Protein AF-X1VWG1-F1 (afdb_monomer)

Organism: NCBI:txid412755

Foldseek 3Di:
DDPVLVVQQVVCVVVVHPGAPDFDFDFDFDQPDWDKDWFQFWDDDPQKTFDPFQFLDQADKDKDADPPDDDAQWEAELAFQWIWGQAKQFEQQRDRPDYPHGADFQKFKFKWFDAPNDTDDGHTQDTAHHPGGIRHGDDPVRTRGDLHDNTDPLGMWIWIGHPVVHPPDIHTYKHKYWYRDFDQDPVRDTDTTTMIGINPDRRDDRSMGMIGPTGDGPVSTDTDRDRPPDDDDDDDQDDDNPDGDDDDDD

Sequence (250 aa):
GFNLLVRRWMVAATKKLDLPLVPFKGIKQIASASETQTDETLTWDTGVAELIEAPIQIGSLSYTPGTDDEPCPVLIDLDMGDIRVPVAIMGTAGETETPVEALAPKDQLVISYTAQGRTVTREILYTVPTGESTIPVTALIDQLRTQYSPVDYASVVFEIFDESLGEDNYAIIEGLEIVANITTLSDDTPLYEAKIKATKTAPVAVDGKATYVNYTPLADAKLELTKQDTSFITWRRYSDLAGYQPLAQT

pLDDT: mean 72.24, std 20.03, range [26.36, 96.44]

Radius of gyration: 22.33 Å; Cα contacts (8 Å, |Δi|>4): 549; chains: 1; bounding box: 73×33×48 Å

Structure (mmCIF, N/CA/C/O backbone):
data_AF-X1VWG1-F1
#
_entry.id   AF-X1VWG1-F1
#
loop_
_atom_site.group_PDB
_atom_site.id
_atom_site.type_symbol
_atom_site.label_atom_id
_atom_site.label_alt_id
_atom_site.label_comp_id
_atom_site.label_asym_id
_atom_site.label_entity_id
_atom_site.label_seq_id
_atom_site.pdbx_PDB_ins_code
_atom_site.Cartn_x
_atom_site.Cartn_y
_atom_site.Cartn_z
_atom_site.occupancy
_atom_site.B_iso_or_equiv
_atom_site.auth_seq_id
_atom_site.auth_comp_id
_atom_site.auth_asym_id
_atom_site.auth_atom_id
_atom_site.pdbx_PDB_model_num
ATOM 1 N N . GLY A 1 1 ? 41.653 4.021 -28.526 1.00 38.84 1 GLY A N 1
ATOM 2 C CA . GLY A 1 1 ? 42.015 3.992 -27.095 1.00 38.84 1 GLY A CA 1
ATOM 3 C C . GLY A 1 1 ? 42.094 2.551 -26.642 1.00 38.84 1 GLY A C 1
ATOM 4 O O . GLY A 1 1 ? 41.232 1.772 -27.020 1.00 38.84 1 GLY A O 1
ATOM 5 N N . PHE A 1 2 ? 43.146 2.165 -25.923 1.00 37.34 2 PHE A N 1
ATOM 6 C CA . PHE A 1 2 ? 43.324 0.777 -25.486 1.00 37.34 2 PHE A CA 1
ATOM 7 C C . PHE A 1 2 ? 42.484 0.527 -24.229 1.00 37.34 2 PHE A C 1
ATOM 9 O O . PHE A 1 2 ? 42.628 1.260 -23.250 1.00 37.34 2 PHE A O 1
ATOM 16 N N . ASN A 1 3 ? 41.607 -0.480 -24.246 1.00 56.16 3 ASN A N 1
ATOM 17 C CA . ASN A 1 3 ? 40.775 -0.809 -23.090 1.00 56.16 3 ASN A CA 1
ATOM 18 C C . ASN A 1 3 ? 41.669 -1.356 -21.962 1.00 56.16 3 ASN A C 1
ATOM 20 O O . ASN A 1 3 ? 42.153 -2.491 -22.002 1.00 56.16 3 ASN A O 1
ATOM 24 N N . LEU A 1 4 ? 41.926 -0.504 -20.967 1.00 54.94 4 LEU A N 1
ATOM 25 C CA . LEU A 1 4 ? 42.843 -0.771 -19.859 1.00 54.94 4 LEU A CA 1
ATOM 26 C C . LEU A 1 4 ? 42.423 -2.001 -19.034 1.00 54.94 4 LEU A C 1
ATOM 28 O O . LEU A 1 4 ? 43.269 -2.658 -18.426 1.00 54.94 4 LEU A O 1
ATOM 32 N N . LEU A 1 5 ? 41.126 -2.316 -19.029 1.00 53.50 5 LEU A N 1
ATOM 33 C CA . LEU A 1 5 ? 40.514 -3.379 -18.238 1.00 53.50 5 LEU A CA 1
ATOM 34 C C . LEU A 1 5 ? 40.763 -4.750 -18.874 1.00 53.50 5 LEU A C 1
ATOM 36 O O . LEU A 1 5 ? 41.249 -5.655 -18.198 1.00 53.50 5 LEU A O 1
ATOM 40 N N . VAL A 1 6 ? 40.581 -4.850 -20.195 1.00 61.56 6 VAL A N 1
ATOM 41 C CA . VAL A 1 6 ? 40.950 -6.037 -20.987 1.00 61.56 6 VAL A CA 1
ATOM 42 C C . VAL A 1 6 ? 42.447 -6.322 -20.852 1.00 61.56 6 VAL A C 1
ATOM 44 O O . VAL A 1 6 ? 42.845 -7.452 -20.583 1.00 61.56 6 VAL A O 1
ATOM 47 N N . ARG A 1 7 ? 43.295 -5.284 -20.926 1.00 67.69 7 ARG A N 1
ATOM 48 C CA . ARG A 1 7 ? 44.748 -5.437 -20.746 1.00 67.69 7 ARG A CA 1
ATOM 49 C C . ARG A 1 7 ? 45.111 -5.973 -19.360 1.00 67.69 7 ARG A C 1
ATOM 51 O O . ARG A 1 7 ? 45.992 -6.820 -19.252 1.00 67.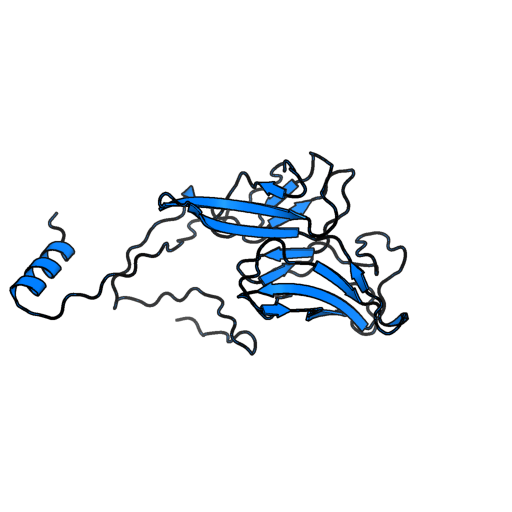69 7 ARG A O 1
ATOM 58 N N . ARG A 1 8 ? 44.461 -5.479 -18.301 1.00 60.81 8 ARG A N 1
ATOM 59 C CA . ARG A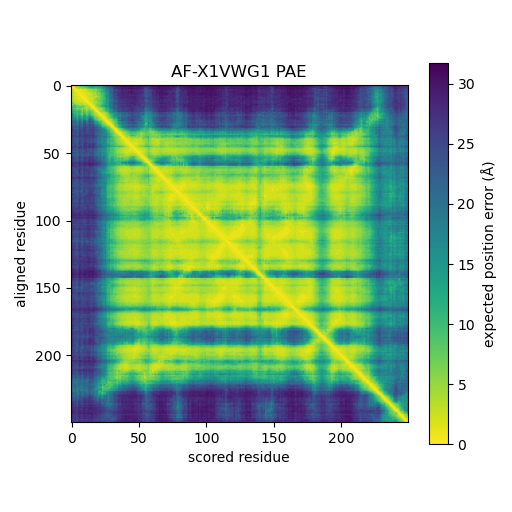 1 8 ? 44.707 -5.923 -16.920 1.00 60.81 8 ARG A CA 1
ATOM 60 C C . ARG A 1 8 ? 44.275 -7.368 -16.693 1.00 60.81 8 ARG A C 1
ATOM 62 O O . ARG A 1 8 ? 45.035 -8.112 -16.088 1.00 60.81 8 ARG A O 1
ATOM 69 N N . TRP A 1 9 ? 43.125 -7.767 -17.231 1.00 59.94 9 TRP A N 1
ATOM 70 C CA . TRP A 1 9 ? 42.638 -9.147 -17.175 1.00 59.94 9 TRP A CA 1
ATOM 71 C C . TRP A 1 9 ? 43.555 -10.117 -17.915 1.00 59.94 9 TRP A C 1
ATOM 73 O O . TRP A 1 9 ? 43.961 -11.126 -17.345 1.00 59.94 9 TRP A O 1
ATOM 83 N N . MET A 1 10 ? 43.953 -9.777 -19.145 1.00 66.06 10 MET A N 1
ATOM 84 C CA . MET A 1 10 ? 44.892 -10.599 -19.908 1.00 66.06 10 MET A CA 1
ATOM 85 C C . MET A 1 10 ? 46.224 -10.737 -19.165 1.00 66.06 10 MET A C 1
ATOM 87 O O . MET A 1 10 ? 46.720 -11.841 -19.010 1.00 66.06 10 MET A O 1
ATOM 91 N N . VAL A 1 11 ? 46.785 -9.646 -18.632 1.00 71.31 11 VAL A N 1
ATOM 92 C CA . VAL A 1 11 ? 48.073 -9.693 -17.917 1.00 71.31 11 VAL A CA 1
ATOM 93 C C . VAL A 1 11 ? 47.984 -10.455 -16.588 1.00 71.31 11 VAL A C 1
ATOM 95 O O . VAL A 1 11 ? 48.926 -11.175 -16.262 1.00 71.31 11 VAL A O 1
ATOM 98 N N . ALA A 1 12 ? 46.890 -10.319 -15.831 1.00 62.97 12 ALA A N 1
ATOM 99 C CA . ALA A 1 12 ? 46.685 -11.055 -14.581 1.00 62.97 12 ALA A CA 1
ATOM 100 C C . ALA A 1 12 ? 46.575 -12.567 -14.834 1.00 62.97 12 ALA A C 1
ATOM 102 O O . ALA A 1 12 ? 47.284 -13.344 -14.191 1.00 62.97 12 ALA A O 1
ATOM 103 N N . ALA A 1 13 ? 45.800 -12.964 -15.852 1.00 63.88 13 ALA A N 1
ATOM 104 C CA . ALA A 1 13 ? 45.660 -14.357 -16.272 1.00 63.88 13 ALA A CA 1
ATOM 105 C C . ALA A 1 13 ? 47.002 -14.969 -16.714 1.00 63.88 13 ALA A C 1
ATOM 107 O O . ALA A 1 13 ? 47.353 -16.068 -16.286 1.00 63.88 13 ALA A O 1
ATOM 108 N N . THR A 1 14 ? 47.804 -14.247 -17.507 1.00 70.56 14 THR A N 1
ATOM 109 C CA . THR A 1 14 ? 49.104 -14.756 -17.979 1.00 70.56 14 THR A CA 1
ATOM 110 C C . THR A 1 14 ? 50.158 -14.828 -16.870 1.00 70.56 14 THR A C 1
ATOM 112 O O . THR A 1 14 ? 51.079 -15.638 -16.952 1.00 70.56 14 THR A O 1
ATOM 115 N N . LYS A 1 15 ? 50.053 -13.994 -15.826 1.00 75.69 15 LYS A N 1
ATOM 116 C CA . LYS A 1 15 ? 51.023 -13.936 -14.717 1.00 75.69 15 LYS A CA 1
ATOM 117 C C . LYS A 1 15 ? 50.631 -14.762 -13.487 1.00 75.69 15 LYS A C 1
ATOM 119 O O . LYS A 1 15 ? 51.362 -14.708 -12.503 1.00 75.69 15 LYS A O 1
ATOM 124 N N . LYS A 1 16 ? 49.527 -15.523 -13.537 1.00 66.06 16 LYS A N 1
ATOM 125 C CA . LYS A 1 16 ? 48.966 -16.267 -12.387 1.00 66.06 16 LYS A CA 1
ATOM 126 C C . LYS A 1 16 ? 48.768 -15.385 -11.144 1.00 66.06 16 LYS A C 1
ATOM 128 O O . LYS A 1 16 ? 48.972 -15.835 -10.022 1.00 66.06 16 LYS A O 1
ATOM 133 N N . LEU A 1 17 ? 48.431 -14.117 -11.362 1.00 67.81 17 LEU A N 1
ATOM 134 C CA . LEU A 1 17 ? 48.019 -13.213 -10.293 1.00 67.81 17 LEU A CA 1
ATOM 135 C C . LEU A 1 17 ? 46.522 -13.397 -10.065 1.00 67.81 17 LEU A C 1
ATOM 137 O O . LEU A 1 17 ? 45.812 -13.786 -10.998 1.00 67.81 17 LEU A O 1
ATOM 141 N N . ASP A 1 18 ? 46.050 -13.090 -8.859 1.00 65.25 18 ASP A N 1
ATOM 142 C CA . ASP A 1 18 ? 44.619 -13.101 -8.574 1.00 65.25 18 ASP A CA 1
ATOM 143 C C . ASP A 1 18 ? 43.881 -12.254 -9.615 1.00 65.25 18 ASP A C 1
ATOM 145 O O . ASP A 1 18 ? 44.273 -11.121 -9.933 1.00 65.25 18 ASP A O 1
ATOM 149 N N . LEU A 1 19 ? 42.850 -12.852 -10.217 1.00 58.12 19 LEU A N 1
ATOM 150 C CA . LEU A 1 19 ? 42.055 -12.171 -11.226 1.00 58.12 19 LEU A CA 1
ATOM 151 C C . LEU A 1 19 ? 41.391 -10.945 -10.584 1.00 58.12 19 LEU A C 1
ATOM 153 O O . LEU A 1 19 ? 40.945 -11.022 -9.438 1.00 58.12 19 LEU A O 1
ATOM 157 N N . PRO A 1 20 ? 41.297 -9.812 -11.303 1.00 61.03 20 PRO A N 1
ATOM 158 C CA . PRO A 1 20 ? 40.537 -8.675 -10.812 1.00 61.03 20 PRO A CA 1
ATOM 159 C C . PRO A 1 20 ? 39.103 -9.120 -10.511 1.00 61.03 20 PRO A C 1
ATOM 161 O O . PRO A 1 20 ? 38.511 -9.837 -11.319 1.00 61.03 20 PRO A O 1
ATOM 164 N N . LEU A 1 21 ? 38.552 -8.684 -9.375 1.00 54.09 21 LEU A N 1
ATOM 165 C CA . LEU A 1 21 ? 37.163 -8.961 -9.013 1.00 54.09 21 LEU A CA 1
ATOM 166 C C . LEU A 1 21 ? 36.233 -8.604 -10.180 1.00 54.09 21 LEU A C 1
ATOM 168 O O . LEU A 1 21 ? 36.418 -7.581 -10.854 1.00 54.09 21 LEU A O 1
ATOM 172 N N . VAL A 1 22 ? 35.260 -9.480 -10.442 1.00 49.84 22 VAL A N 1
ATOM 173 C CA . VAL A 1 22 ? 34.242 -9.238 -11.467 1.00 49.84 22 VAL A CA 1
ATOM 174 C C . VAL A 1 22 ? 33.521 -7.944 -11.085 1.00 49.84 22 VAL A C 1
ATOM 176 O O . VAL A 1 22 ? 33.012 -7.853 -9.968 1.00 49.84 22 VAL A O 1
ATOM 179 N N . PRO A 1 23 ? 33.497 -6.920 -11.957 1.00 46.38 23 PRO A N 1
ATOM 180 C CA . PRO A 1 23 ? 32.818 -5.677 -11.632 1.00 46.38 23 PRO A CA 1
ATOM 181 C C . PRO A 1 23 ? 31.331 -5.952 -11.415 1.00 46.38 23 PRO A C 1
ATOM 183 O O . PRO A 1 23 ? 30.706 -6.654 -12.216 1.00 46.38 23 PRO A O 1
ATOM 186 N N . PHE A 1 24 ? 30.762 -5.364 -10.362 1.00 41.72 24 PHE A N 1
ATOM 187 C CA . PHE A 1 24 ? 29.315 -5.322 -10.212 1.00 41.72 24 PHE A CA 1
ATOM 188 C C . PHE A 1 24 ? 28.740 -4.505 -11.365 1.00 41.72 24 PHE A C 1
ATOM 190 O O . PHE A 1 24 ? 29.064 -3.332 -11.551 1.00 41.72 24 PHE A O 1
ATOM 197 N N . LYS A 1 25 ? 27.902 -5.155 -12.168 1.00 38.41 25 LYS A N 1
ATOM 198 C CA . LYS A 1 25 ? 27.071 -4.481 -13.157 1.00 38.41 25 LYS A CA 1
ATOM 199 C C . LYS A 1 25 ? 25.765 -4.150 -12.453 1.00 38.41 25 LYS A C 1
ATOM 201 O O . LYS A 1 25 ? 25.054 -5.059 -12.039 1.00 38.41 25 LYS A O 1
ATOM 206 N N . GLY A 1 26 ? 25.491 -2.868 -12.274 1.00 37.44 26 GLY A N 1
ATOM 207 C CA . GLY A 1 26 ? 24.239 -2.382 -11.715 1.00 37.44 26 GLY A CA 1
ATOM 208 C C . GLY A 1 26 ? 23.791 -1.151 -12.484 1.00 37.44 26 GLY A C 1
ATOM 209 O O . GLY A 1 26 ? 24.617 -0.417 -13.024 1.00 37.44 26 GLY A O 1
ATOM 210 N N . ILE A 1 27 ? 22.485 -0.935 -12.557 1.00 37.47 27 ILE A N 1
ATOM 211 C CA . ILE A 1 27 ? 21.932 0.327 -13.042 1.00 37.47 27 ILE A CA 1
ATOM 212 C C . ILE A 1 27 ? 22.032 1.308 -11.874 1.00 37.47 27 ILE A C 1
ATOM 214 O O . ILE A 1 27 ? 21.565 1.015 -10.775 1.00 37.47 27 ILE A O 1
ATOM 218 N N . LYS A 1 28 ? 22.692 2.448 -12.089 1.00 40.72 28 LYS A N 1
ATOM 219 C CA . LYS A 1 28 ? 22.754 3.532 -11.110 1.00 40.72 28 LYS A CA 1
ATOM 220 C C . LYS A 1 28 ? 22.050 4.735 -11.706 1.00 40.72 28 LYS A C 1
ATOM 222 O O . LYS A 1 28 ? 22.544 5.349 -12.644 1.00 40.72 28 LYS A O 1
ATOM 227 N N . GLN A 1 29 ? 20.906 5.078 -11.136 1.00 42.56 29 GLN A N 1
ATOM 228 C CA . GLN A 1 29 ? 20.170 6.266 -11.527 1.00 42.56 29 GLN A CA 1
ATOM 229 C C . GLN A 1 29 ? 20.960 7.511 -11.111 1.00 42.56 29 GLN A C 1
ATOM 231 O O . GLN A 1 29 ? 21.304 7.696 -9.943 1.00 42.56 29 GLN A O 1
ATOM 236 N N . ILE A 1 30 ? 21.259 8.367 -12.082 1.00 45.34 30 ILE A N 1
ATOM 237 C CA . ILE A 1 30 ? 21.654 9.748 -11.830 1.00 45.34 30 ILE A CA 1
ATOM 238 C C . ILE A 1 30 ? 20.421 10.557 -12.199 1.00 45.34 30 ILE A C 1
ATOM 240 O O . ILE A 1 30 ? 20.184 10.783 -13.381 1.00 45.34 30 ILE A O 1
ATOM 244 N N . ALA A 1 31 ? 19.610 10.925 -11.207 1.00 45.34 31 ALA A N 1
ATOM 245 C CA . ALA A 1 31 ? 18.480 11.815 -11.436 1.00 45.34 31 ALA A CA 1
ATOM 246 C C . ALA A 1 31 ? 19.041 13.165 -11.907 1.00 45.34 31 ALA A C 1
ATOM 248 O O . ALA A 1 31 ? 19.614 13.915 -11.116 1.00 45.34 31 ALA A O 1
ATOM 249 N N . SER A 1 32 ? 18.989 13.432 -13.214 1.00 42.28 32 SER A N 1
ATOM 250 C CA . SER A 1 32 ? 19.489 14.687 -13.783 1.00 42.28 32 SER A CA 1
ATOM 251 C C . SER A 1 32 ? 18.485 15.831 -13.658 1.00 42.28 32 SER A C 1
ATOM 253 O O . SER A 1 32 ? 18.907 16.985 -13.626 1.00 42.28 32 SER A O 1
ATOM 255 N N . ALA A 1 33 ? 17.192 15.517 -13.542 1.00 51.53 33 ALA A N 1
ATOM 256 C CA . ALA A 1 33 ? 16.109 16.439 -13.219 1.00 51.53 33 ALA A CA 1
ATOM 257 C C . ALA A 1 33 ? 14.887 15.640 -12.724 1.00 51.53 33 ALA A C 1
ATOM 259 O O . ALA A 1 33 ? 14.688 14.506 -13.151 1.00 51.53 33 ALA A O 1
ATOM 260 N N . SER A 1 34 ? 14.101 16.215 -11.811 1.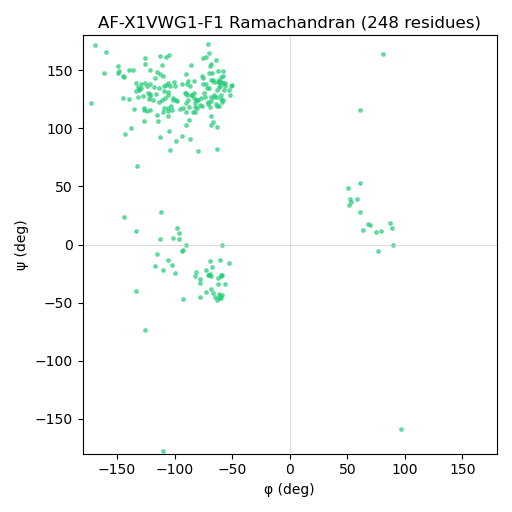00 54.72 34 SER A N 1
ATOM 261 C CA . SER A 1 34 ? 12.756 15.722 -11.496 1.00 54.72 34 SER A CA 1
ATOM 262 C C . SER A 1 34 ? 11.786 16.425 -12.430 1.00 54.72 34 SER A C 1
ATOM 264 O O . SER A 1 34 ? 11.802 17.655 -12.498 1.00 54.72 34 SER A O 1
ATOM 266 N N . GLU A 1 35 ? 10.942 15.664 -13.112 1.00 60.09 35 GLU A N 1
ATOM 267 C CA . GLU A 1 35 ? 9.847 16.207 -13.912 1.00 60.09 35 GLU A CA 1
ATOM 268 C C . GLU A 1 35 ? 8.511 15.863 -13.250 1.00 60.09 35 GLU A C 1
ATOM 270 O O . GLU A 1 35 ? 8.412 14.916 -12.465 1.00 60.09 35 GLU A O 1
ATOM 275 N N . THR A 1 36 ? 7.492 16.676 -13.518 1.00 62.97 36 THR A N 1
ATOM 276 C CA . THR A 1 36 ? 6.114 16.378 -13.122 1.00 62.97 36 THR A CA 1
ATOM 277 C C . THR A 1 36 ? 5.388 15.856 -14.347 1.00 62.97 36 THR A C 1
ATOM 279 O O . THR A 1 36 ? 5.330 16.548 -15.362 1.00 62.97 36 THR A O 1
ATOM 282 N N . GLN A 1 37 ? 4.809 14.666 -14.228 1.00 70.69 37 GLN A N 1
ATOM 283 C CA . GLN A 1 37 ? 3.904 14.120 -15.228 1.00 70.69 37 GLN A CA 1
ATOM 284 C C . GLN A 1 37 ? 2.497 14.139 -14.641 1.00 70.69 37 GLN A C 1
ATOM 286 O O . GLN A 1 37 ? 2.236 13.509 -13.617 1.00 70.69 37 GLN A O 1
ATOM 291 N N . THR A 1 38 ? 1.602 14.896 -15.265 1.00 75.31 38 THR A N 1
ATOM 292 C CA . THR A 1 38 ? 0.230 15.093 -14.786 1.00 75.31 38 THR A CA 1
ATOM 293 C C . THR A 1 38 ? -0.774 14.452 -15.721 1.00 75.31 38 THR A C 1
ATOM 295 O O . THR A 1 38 ? -0.608 14.527 -16.937 1.00 75.31 38 THR A O 1
ATOM 298 N N . ASP A 1 39 ? -1.865 13.956 -15.145 1.00 75.81 39 ASP A N 1
ATOM 299 C CA . ASP A 1 39 ? -3.083 13.584 -15.865 1.00 75.81 39 ASP A CA 1
ATOM 300 C C . ASP A 1 39 ? -2.886 12.526 -16.962 1.00 75.81 39 ASP A C 1
ATOM 302 O O . ASP A 1 39 ? -3.512 12.580 -18.025 1.00 75.81 39 ASP A O 1
ATOM 306 N N . GLU A 1 40 ? -2.043 11.530 -16.697 1.00 82.62 40 GLU A N 1
ATOM 307 C CA . GLU A 1 40 ? -1.974 10.350 -17.548 1.00 82.62 40 GLU A CA 1
ATOM 308 C C . GLU A 1 40 ? -3.318 9.615 -17.485 1.00 82.62 40 GLU A C 1
ATOM 310 O O . GLU A 1 40 ? -3.780 9.243 -16.406 1.00 82.62 40 GLU A O 1
ATOM 315 N N . THR A 1 41 ? -3.972 9.449 -18.636 1.00 84.44 41 THR A N 1
ATOM 316 C CA . THR A 1 41 ? -5.264 8.759 -18.713 1.00 84.44 41 THR A CA 1
ATOM 317 C C . THR A 1 41 ? -5.047 7.259 -18.621 1.00 84.44 41 THR A C 1
ATOM 319 O O . THR A 1 41 ? -4.293 6.691 -19.410 1.00 84.44 41 THR A O 1
ATOM 322 N N . LEU A 1 42 ? -5.736 6.623 -17.681 1.00 83.88 42 LEU A N 1
ATOM 323 C CA . LEU A 1 42 ? -5.604 5.199 -17.424 1.00 83.88 42 LEU A CA 1
ATOM 324 C C . LEU A 1 42 ? -6.648 4.415 -18.212 1.00 83.88 42 LEU A C 1
ATOM 326 O O . LEU A 1 42 ? -7.816 4.791 -18.281 1.00 83.88 42 LEU A O 1
ATOM 330 N N . THR A 1 43 ? -6.224 3.294 -18.789 1.00 84.50 43 THR A N 1
ATOM 331 C CA . THR A 1 43 ? -7.144 2.308 -19.362 1.00 84.50 43 THR A CA 1
ATOM 332 C C . THR A 1 43 ? -7.121 1.070 -18.483 1.00 84.50 43 THR A C 1
ATOM 334 O O . THR A 1 43 ? -6.098 0.397 -18.385 1.00 84.50 43 THR A O 1
ATOM 337 N N . TRP A 1 44 ? -8.248 0.789 -17.834 1.00 84.75 44 TRP A N 1
ATOM 338 C CA . TRP A 1 44 ? -8.397 -0.356 -16.945 1.00 84.75 44 TRP A CA 1
ATOM 339 C C . TRP A 1 44 ? -8.789 -1.616 -17.725 1.00 84.75 44 TRP A C 1
ATOM 341 O O . TRP A 1 44 ? -9.768 -1.619 -18.470 1.00 84.75 44 TRP A O 1
ATOM 351 N N . ASP A 1 45 ? -8.054 -2.703 -17.506 1.00 83.81 45 ASP A N 1
ATOM 352 C CA . ASP A 1 45 ? -8.409 -4.062 -17.904 1.00 83.81 45 ASP A CA 1
ATOM 353 C C . ASP A 1 45 ? -8.452 -4.951 -16.659 1.00 83.81 45 ASP A C 1
ATOM 355 O O . ASP A 1 45 ? -7.451 -5.162 -15.976 1.00 83.81 45 ASP A O 1
ATOM 359 N N . THR A 1 46 ? -9.638 -5.471 -16.340 1.00 83.00 46 THR A N 1
ATOM 360 C CA . THR A 1 46 ? -9.835 -6.419 -15.231 1.00 83.00 46 THR A CA 1
ATOM 361 C C . THR A 1 46 ? -9.263 -5.904 -13.888 1.00 83.00 46 THR A C 1
ATOM 363 O O . THR A 1 46 ? -8.715 -6.662 -13.088 1.00 83.00 46 THR A O 1
ATOM 366 N N . GLY A 1 47 ? -9.377 -4.593 -13.629 1.00 83.50 47 GLY A N 1
ATOM 367 C CA . GLY A 1 47 ? -8.884 -3.948 -12.401 1.00 83.50 47 GLY A CA 1
ATOM 368 C C . GLY A 1 47 ? -7.377 -3.673 -12.369 1.00 83.50 47 GLY A C 1
ATOM 369 O O . GLY A 1 47 ? -6.847 -3.331 -11.312 1.00 83.50 47 GLY A O 1
ATOM 370 N N . VAL A 1 48 ? -6.689 -3.805 -13.505 1.00 87.81 48 VAL A N 1
ATOM 371 C CA . VAL A 1 48 ? -5.285 -3.426 -13.697 1.00 87.81 48 VAL A CA 1
ATOM 372 C C . VAL A 1 48 ? -5.208 -2.336 -14.762 1.00 87.81 48 VAL A C 1
ATOM 374 O O . VAL A 1 48 ? -5.854 -2.448 -15.798 1.00 87.81 48 VAL A O 1
ATOM 377 N N . ALA A 1 49 ? -4.414 -1.296 -14.529 1.00 86.94 49 ALA A N 1
ATOM 378 C CA . ALA A 1 49 ? -4.083 -0.309 -15.549 1.00 86.94 49 ALA A CA 1
ATOM 379 C C . ALA A 1 49 ? -2.568 -0.268 -15.752 1.00 86.94 49 ALA A C 1
ATOM 381 O O . ALA A 1 49 ? -1.798 -0.167 -14.791 1.00 86.94 49 ALA A O 1
ATOM 382 N N . GLU A 1 50 ? -2.147 -0.369 -17.009 1.00 84.94 50 GLU A N 1
ATOM 383 C CA . GLU A 1 50 ? -0.758 -0.141 -17.397 1.00 84.94 50 GLU A CA 1
ATOM 384 C C . GLU A 1 50 ? -0.469 1.358 -17.396 1.00 84.94 50 GLU A C 1
ATOM 386 O O . GLU A 1 50 ? -1.285 2.162 -17.851 1.00 84.94 50 GLU A O 1
ATOM 391 N N . LEU A 1 51 ? 0.700 1.717 -16.879 1.00 78.88 51 LEU A N 1
ATOM 392 C CA . LEU A 1 51 ? 1.203 3.078 -16.910 1.00 78.88 51 LEU A CA 1
ATOM 393 C C . LEU A 1 51 ? 2.017 3.261 -18.194 1.00 78.88 51 LEU A C 1
ATOM 395 O O . LEU A 1 51 ? 2.985 2.543 -18.446 1.00 78.88 51 LEU A O 1
ATOM 399 N N . ILE A 1 52 ? 1.606 4.226 -19.007 1.00 75.62 52 ILE A N 1
ATOM 400 C CA . ILE A 1 52 ? 2.259 4.667 -20.240 1.00 75.62 52 ILE A CA 1
ATOM 401 C C . ILE A 1 52 ? 3.658 5.187 -19.911 1.00 75.62 52 ILE A C 1
ATOM 403 O O . ILE A 1 52 ? 4.632 4.827 -20.574 1.00 75.62 52 ILE A O 1
ATOM 407 N N . GLU A 1 53 ? 3.766 6.020 -18.874 1.00 70.44 53 GLU A N 1
ATOM 408 C CA . GLU A 1 53 ? 5.051 6.469 -18.354 1.00 70.44 53 GLU A CA 1
ATOM 409 C C . GLU A 1 53 ? 5.538 5.460 -17.308 1.00 70.44 53 GLU A C 1
ATOM 411 O O . GLU A 1 53 ? 5.012 5.382 -16.202 1.00 70.44 53 GLU A O 1
ATOM 416 N N . ALA A 1 54 ? 6.551 4.668 -17.666 1.00 65.44 54 ALA A N 1
ATOM 417 C CA . ALA A 1 54 ? 7.107 3.614 -16.819 1.00 65.44 54 ALA A CA 1
ATOM 418 C C . ALA A 1 54 ? 8.454 4.035 -16.199 1.00 65.44 54 ALA A C 1
ATOM 420 O O . ALA A 1 54 ? 9.518 3.686 -16.731 1.00 65.44 54 ALA A O 1
ATOM 421 N N . PRO A 1 55 ? 8.469 4.809 -15.094 1.00 61.56 55 PRO A N 1
ATOM 422 C CA . PRO A 1 55 ? 9.721 5.132 -14.423 1.00 61.56 55 PRO A CA 1
ATOM 423 C C . PRO A 1 55 ? 10.338 3.895 -13.772 1.00 61.56 55 PRO A C 1
ATOM 425 O O . PRO A 1 55 ? 9.644 2.978 -13.344 1.00 61.56 55 PRO A O 1
ATOM 428 N N . ILE A 1 56 ? 11.659 3.938 -13.583 1.00 53.16 56 ILE A N 1
ATOM 429 C CA . ILE A 1 56 ? 12.388 2.946 -12.770 1.00 53.16 56 ILE A CA 1
ATOM 430 C C . ILE A 1 56 ? 11.924 2.959 -11.308 1.00 53.16 56 ILE A C 1
ATOM 432 O O . ILE A 1 56 ? 12.016 1.951 -10.619 1.00 53.16 56 ILE A O 1
ATOM 436 N N . GLN A 1 57 ? 11.459 4.109 -10.824 1.00 54.50 57 GLN A N 1
ATOM 437 C CA . GLN A 1 57 ? 10.887 4.248 -9.496 1.00 54.50 57 GLN A CA 1
ATOM 438 C C . GLN A 1 57 ? 9.681 5.173 -9.575 1.00 54.50 57 GLN A C 1
ATOM 440 O O . GLN A 1 57 ? 9.798 6.319 -10.019 1.00 54.50 57 GLN A O 1
ATOM 445 N N . ILE A 1 58 ? 8.530 4.699 -9.105 1.00 57.31 58 ILE A N 1
ATOM 446 C CA . ILE A 1 58 ? 7.329 5.522 -9.007 1.00 57.31 58 ILE A CA 1
ATOM 447 C C . ILE A 1 58 ? 7.442 6.386 -7.747 1.00 57.31 58 ILE A C 1
ATOM 449 O O . ILE A 1 58 ? 6.889 6.111 -6.684 1.00 57.31 58 ILE A O 1
ATOM 453 N N . GLY A 1 59 ? 8.189 7.481 -7.864 1.00 54.16 59 GLY A N 1
ATOM 454 C CA . GLY A 1 59 ? 8.171 8.529 -6.861 1.00 54.16 59 GLY A CA 1
ATOM 455 C C . GLY A 1 59 ? 6.797 9.194 -6.857 1.00 54.16 59 GLY A C 1
ATOM 456 O O . GLY A 1 59 ? 6.475 10.020 -7.708 1.00 54.16 59 GLY A O 1
ATOM 457 N N . SER A 1 60 ? 5.974 8.906 -5.851 1.00 65.06 60 SER A N 1
ATOM 458 C CA . SER A 1 60 ? 4.755 9.678 -5.562 1.00 65.06 60 SER A CA 1
ATOM 459 C C . SER A 1 60 ? 3.687 9.714 -6.674 1.00 65.06 60 SER A C 1
ATOM 461 O O . SER A 1 60 ? 3.232 10.789 -7.054 1.00 65.06 60 SER A O 1
ATOM 463 N N . LEU A 1 61 ? 3.259 8.547 -7.171 1.00 75.94 61 LEU A N 1
ATOM 464 C CA . LEU A 1 61 ? 2.010 8.427 -7.941 1.00 75.94 61 LEU A CA 1
ATOM 465 C C . LEU A 1 61 ? 0.780 8.721 -7.070 1.00 75.94 61 LEU A C 1
ATOM 467 O O . LEU A 1 61 ? 0.613 8.114 -6.014 1.00 75.94 61 LEU A O 1
ATOM 471 N N . SER A 1 62 ? -0.072 9.633 -7.514 1.00 78.88 62 SER A N 1
ATOM 472 C CA . SER A 1 62 ? -1.427 9.855 -7.011 1.00 78.88 62 SER A CA 1
ATOM 473 C C . SER A 1 62 ? -2.436 9.405 -8.061 1.00 78.88 62 SER A C 1
ATOM 475 O O . SER A 1 62 ? -2.199 9.585 -9.256 1.00 78.88 62 SER A O 1
ATOM 477 N N . TYR A 1 63 ? -3.563 8.865 -7.609 1.00 84.31 63 TYR A N 1
ATOM 478 C CA . TYR A 1 63 ? -4.682 8.490 -8.465 1.00 84.31 63 TYR A CA 1
ATOM 479 C C . TYR A 1 63 ? -5.851 9.444 -8.240 1.00 84.31 63 TYR A C 1
ATOM 481 O O . TYR A 1 63 ? -6.230 9.702 -7.097 1.00 84.31 63 TYR A O 1
ATOM 489 N N . THR A 1 64 ? -6.413 9.941 -9.333 1.00 86.75 64 THR A N 1
ATOM 490 C CA . THR A 1 64 ? -7.683 10.659 -9.340 1.00 86.75 64 THR A CA 1
ATOM 491 C C . THR A 1 64 ? -8.731 9.713 -9.928 1.00 86.75 64 THR A C 1
ATOM 493 O O . THR A 1 64 ? -8.591 9.351 -11.101 1.00 86.75 64 THR A O 1
ATOM 496 N N . PRO A 1 65 ? -9.744 9.292 -9.148 1.00 84.56 65 PRO A N 1
ATOM 497 C CA . PRO A 1 65 ? -10.807 8.419 -9.638 1.00 84.56 65 PRO A CA 1
ATOM 498 C C . PRO A 1 65 ? -11.599 9.097 -10.758 1.00 84.56 65 PRO A C 1
ATOM 500 O O . PRO A 1 65 ? -11.718 10.327 -10.788 1.00 84.56 65 PRO A O 1
ATOM 503 N N . GLY A 1 66 ? -12.121 8.292 -11.682 1.00 85.25 66 GLY A N 1
ATOM 504 C CA . GLY A 1 66 ? -13.066 8.772 -12.678 1.00 85.25 66 GLY A CA 1
ATOM 505 C C . GLY A 1 66 ? -14.429 9.093 -12.066 1.00 85.25 66 GLY A C 1
ATOM 506 O O . GLY A 1 66 ? -14.689 8.820 -10.895 1.00 85.25 66 GLY A O 1
ATOM 507 N N . THR A 1 67 ? -15.315 9.683 -12.866 1.00 82.44 67 THR A N 1
ATOM 508 C CA . THR A 1 67 ? -16.586 10.262 -12.380 1.00 82.44 67 THR A CA 1
ATOM 509 C C . THR A 1 67 ? -17.518 9.247 -11.689 1.00 82.44 67 THR A C 1
ATOM 511 O O . THR A 1 67 ? -18.296 9.636 -10.819 1.00 82.44 67 THR A O 1
ATOM 514 N N . ASP A 1 68 ? -17.419 7.963 -12.043 1.00 82.75 68 ASP A N 1
ATOM 515 C CA . ASP A 1 68 ? -18.256 6.875 -11.511 1.00 82.75 68 ASP A CA 1
ATOM 516 C C . ASP A 1 68 ? -17.472 5.865 -10.646 1.00 82.75 68 ASP A C 1
ATOM 518 O O . ASP A 1 68 ? -18.029 4.848 -10.226 1.00 82.75 68 ASP A O 1
ATOM 522 N N . ASP A 1 69 ? -16.185 6.115 -10.390 1.00 84.75 69 ASP A N 1
ATOM 523 C CA . ASP A 1 69 ? -15.339 5.209 -9.612 1.00 84.75 69 ASP A CA 1
ATOM 524 C C . ASP A 1 69 ? -15.383 5.539 -8.119 1.00 84.75 69 ASP A C 1
ATOM 526 O O . ASP A 1 69 ? -15.436 6.705 -7.718 1.00 84.75 69 ASP A O 1
ATOM 530 N N . GLU A 1 70 ? -15.277 4.509 -7.274 1.00 83.12 70 GLU A N 1
ATOM 531 C CA . GLU A 1 70 ? -15.026 4.743 -5.855 1.00 83.12 70 GLU A CA 1
ATOM 532 C C . GLU A 1 70 ? -13.626 5.351 -5.647 1.00 83.12 70 GLU A C 1
ATOM 534 O O . GLU A 1 70 ? -12.656 4.974 -6.323 1.00 83.12 70 GLU A O 1
ATOM 539 N N . PRO A 1 71 ? -13.484 6.303 -4.707 1.00 82.94 71 PRO A N 1
ATOM 540 C CA . PRO A 1 71 ? -12.182 6.848 -4.371 1.00 82.94 71 PRO A CA 1
ATOM 541 C C . PRO A 1 71 ? -11.287 5.738 -3.819 1.00 82.94 71 PRO A C 1
ATOM 543 O O . PRO A 1 71 ? -11.723 4.909 -3.030 1.00 82.94 71 PRO A O 1
ATOM 546 N N . CYS A 1 72 ? -10.014 5.747 -4.210 1.00 87.31 72 CYS A N 1
ATOM 547 C CA . CYS A 1 72 ? -8.997 4.851 -3.663 1.00 87.31 72 CYS A CA 1
ATOM 548 C C . CYS A 1 72 ? -8.185 5.609 -2.597 1.00 87.31 72 CYS A C 1
ATOM 550 O O . CYS A 1 72 ? -7.187 6.253 -2.939 1.00 87.31 72 CYS A O 1
ATOM 552 N N . PRO A 1 73 ? -8.603 5.590 -1.316 1.00 87.62 73 PRO A N 1
ATOM 553 C CA . PRO A 1 73 ? -7.979 6.377 -0.256 1.00 87.62 73 PRO A CA 1
ATOM 554 C C . PRO A 1 73 ? -6.579 5.908 0.133 1.00 87.62 73 PRO A C 1
ATOM 556 O O . PRO A 1 73 ? -5.886 6.639 0.836 1.00 87.62 73 PRO A O 1
ATOM 559 N N . VAL A 1 74 ? -6.161 4.703 -0.270 1.00 90.25 74 VAL A N 1
ATOM 560 C CA . VAL A 1 74 ? -4.869 4.130 0.123 1.00 90.25 74 VAL A CA 1
ATOM 561 C C . VAL A 1 74 ? -4.110 3.606 -1.089 1.00 90.25 74 VAL A C 1
ATOM 563 O O . VAL A 1 74 ? -4.648 2.891 -1.927 1.00 90.25 74 VAL A O 1
ATOM 566 N N . LEU A 1 75 ? -2.830 3.950 -1.178 1.00 89.50 75 LEU A N 1
ATOM 567 C CA . LEU A 1 75 ? -1.919 3.525 -2.237 1.00 89.50 75 LEU A CA 1
ATOM 568 C C . LEU A 1 75 ? -0.706 2.848 -1.597 1.00 89.50 75 LEU A C 1
ATOM 570 O O . LEU A 1 75 ? -0.149 3.397 -0.646 1.00 89.50 75 LEU A O 1
ATOM 574 N N . ILE A 1 76 ? -0.241 1.724 -2.137 1.00 88.19 76 ILE A N 1
ATOM 575 C CA . ILE A 1 76 ? 0.989 1.055 -1.692 1.00 88.19 76 ILE A CA 1
ATOM 576 C C . ILE A 1 76 ? 1.978 0.893 -2.838 1.00 88.19 76 ILE A C 1
ATOM 578 O O . ILE A 1 76 ? 1.636 0.405 -3.908 1.00 88.19 76 ILE A O 1
ATOM 582 N N . ASP A 1 77 ? 3.222 1.292 -2.595 1.00 85.88 77 ASP A N 1
ATOM 583 C CA . ASP A 1 77 ? 4.370 0.932 -3.424 1.00 85.88 77 ASP A CA 1
ATOM 584 C C . ASP A 1 77 ? 4.881 -0.444 -2.986 1.00 85.88 77 ASP A C 1
ATOM 586 O O . ASP A 1 77 ? 5.342 -0.600 -1.852 1.00 85.88 77 ASP A O 1
ATOM 590 N N . LEU A 1 78 ? 4.776 -1.448 -3.859 1.00 84.56 78 LEU A N 1
ATOM 591 C CA . LEU A 1 78 ? 5.122 -2.824 -3.495 1.00 84.56 78 LEU A CA 1
ATOM 592 C C . LEU A 1 78 ? 6.630 -3.035 -3.305 1.00 84.56 78 LEU A C 1
ATOM 594 O O . LEU A 1 78 ? 7.032 -3.899 -2.525 1.00 84.56 78 LEU A O 1
ATOM 598 N N . ASP A 1 79 ? 7.468 -2.234 -3.960 1.00 78.81 79 ASP A N 1
ATOM 599 C CA . ASP A 1 79 ? 8.923 -2.390 -3.917 1.00 78.81 79 ASP A CA 1
ATOM 600 C C . ASP A 1 79 ? 9.509 -1.842 -2.624 1.00 78.81 79 ASP A C 1
ATOM 602 O O . ASP A 1 79 ? 10.486 -2.370 -2.091 1.00 78.81 79 ASP A O 1
ATOM 606 N N . MET A 1 80 ? 8.898 -0.782 -2.096 1.00 75.94 80 MET A N 1
ATOM 607 C CA . MET A 1 80 ? 9.332 -0.139 -0.859 1.00 75.94 80 MET A CA 1
ATOM 608 C C . MET A 1 80 ? 8.466 -0.500 0.349 1.00 75.94 80 MET A C 1
ATOM 610 O O . MET A 1 80 ? 8.928 -0.339 1.480 1.00 75.94 80 MET A O 1
ATOM 614 N N . GLY A 1 81 ? 7.258 -1.023 0.130 1.00 80.06 81 GLY A N 1
ATOM 615 C CA . GLY A 1 81 ? 6.251 -1.201 1.177 1.00 80.06 81 GLY A CA 1
ATOM 616 C C . GLY A 1 81 ? 5.675 0.126 1.680 1.00 80.06 81 GLY A C 1
ATOM 617 O O . GLY A 1 81 ? 5.118 0.177 2.774 1.00 80.06 81 GLY A O 1
ATOM 618 N N . ASP A 1 82 ? 5.866 1.214 0.924 1.00 83.50 82 ASP A N 1
ATOM 619 C CA . ASP A 1 82 ? 5.464 2.567 1.316 1.00 83.50 82 ASP A CA 1
ATOM 620 C C . ASP A 1 82 ? 3.975 2.772 1.056 1.00 83.50 82 ASP A C 1
ATOM 622 O O . ASP A 1 82 ? 3.502 2.635 -0.074 1.00 83.50 82 ASP A O 1
ATOM 626 N N . ILE A 1 83 ? 3.248 3.156 2.100 1.00 87.12 83 ILE A N 1
ATOM 627 C CA . ILE A 1 83 ? 1.804 3.353 2.076 1.00 87.12 83 ILE A CA 1
ATOM 628 C C . ILE A 1 83 ? 1.498 4.845 2.137 1.00 87.12 83 ILE A C 1
ATOM 630 O O . ILE A 1 83 ? 2.115 5.621 2.872 1.00 87.12 83 ILE A O 1
ATOM 634 N N . ARG A 1 84 ? 0.540 5.258 1.313 1.00 85.94 84 ARG A N 1
ATOM 635 C CA . ARG A 1 84 ? 0.138 6.646 1.127 1.00 85.94 84 ARG A CA 1
ATOM 636 C C . ARG A 1 84 ? -1.366 6.786 1.217 1.00 85.94 84 ARG A C 1
ATOM 638 O O . ARG A 1 84 ? -2.097 6.069 0.546 1.00 85.94 84 ARG A O 1
ATOM 645 N N . VAL A 1 85 ? -1.780 7.794 1.965 1.00 88.25 85 VAL A N 1
ATOM 646 C CA . VAL A 1 85 ? -3.155 8.262 2.090 1.00 88.25 85 VAL A CA 1
ATOM 647 C C . VAL A 1 85 ? -3.223 9.654 1.448 1.00 88.25 85 VAL A C 1
ATOM 649 O O . VAL A 1 85 ? -2.863 10.632 2.106 1.00 88.25 85 VAL A O 1
ATOM 652 N N . PRO A 1 86 ? -3.555 9.776 0.144 1.00 83.38 86 PRO A N 1
ATOM 653 C CA . PRO A 1 86 ? -3.593 11.065 -0.557 1.00 83.38 86 PRO A CA 1
ATOM 654 C C . PRO A 1 86 ? -4.732 11.982 -0.092 1.00 83.38 86 PRO A C 1
ATOM 656 O O . PRO A 1 86 ? -4.621 13.200 -0.217 1.00 83.38 86 PRO A O 1
ATOM 659 N N . VAL A 1 87 ? -5.808 11.408 0.447 1.00 85.12 87 VAL A N 1
ATOM 660 C CA . VAL A 1 87 ? -6.987 12.118 0.957 1.00 85.12 87 VAL A CA 1
ATOM 661 C C . VAL A 1 87 ? -7.338 11.535 2.318 1.00 85.12 87 VAL A C 1
ATOM 663 O O . VAL A 1 87 ? -7.241 10.326 2.501 1.00 85.12 87 VAL A O 1
ATOM 666 N N . ALA A 1 88 ? -7.713 12.384 3.275 1.00 90.06 88 ALA A N 1
ATOM 667 C CA . ALA A 1 88 ? -8.050 11.928 4.617 1.00 90.06 88 ALA A CA 1
ATOM 668 C C . ALA A 1 88 ? -9.232 10.946 4.585 1.00 90.06 88 ALA A C 1
ATOM 670 O O . ALA A 1 88 ? -10.228 11.188 3.904 1.00 90.06 88 ALA A O 1
ATOM 671 N N . ILE A 1 89 ? -9.123 9.859 5.345 1.00 91.31 89 ILE A N 1
ATOM 672 C CA . ILE A 1 89 ? -10.198 8.873 5.497 1.00 91.31 89 ILE A CA 1
ATOM 673 C C . ILE A 1 89 ? -11.041 9.304 6.684 1.00 91.31 89 ILE A C 1
ATOM 675 O O . ILE A 1 89 ? -10.501 9.612 7.750 1.00 91.31 89 ILE A O 1
ATOM 679 N N . MET A 1 90 ? -12.354 9.351 6.494 1.00 91.00 90 MET A N 1
ATOM 680 C CA . MET A 1 90 ? -13.292 9.875 7.484 1.00 91.00 90 MET A CA 1
ATOM 681 C C . MET A 1 90 ? -14.275 8.824 7.996 1.00 91.00 90 MET A C 1
ATOM 683 O O . MET A 1 90 ? -14.873 9.048 9.049 1.00 91.00 90 MET A O 1
ATOM 687 N N . GLY A 1 91 ? -14.455 7.709 7.282 1.00 90.81 91 GLY A N 1
ATOM 688 C CA . GLY A 1 91 ? -15.426 6.679 7.646 1.00 90.81 91 GLY A CA 1
ATOM 689 C C . GLY A 1 91 ? -14.869 5.271 7.775 1.00 90.81 91 GLY A C 1
ATOM 690 O O . GLY A 1 91 ? -13.793 4.954 7.261 1.00 90.81 91 GLY A O 1
ATOM 691 N N . THR A 1 92 ? -15.624 4.430 8.480 1.00 89.19 92 THR A N 1
ATOM 692 C CA . THR A 1 92 ? -15.284 3.025 8.732 1.00 89.19 92 THR A CA 1
ATOM 693 C C . THR A 1 92 ? -15.332 2.177 7.461 1.00 89.19 92 THR A C 1
ATOM 695 O O . THR A 1 92 ? -14.671 1.147 7.408 1.00 89.19 92 THR A O 1
ATOM 698 N N . ALA A 1 93 ? -16.017 2.618 6.398 1.00 86.81 93 ALA A N 1
ATOM 699 C CA . ALA A 1 93 ? -16.029 1.953 5.094 1.00 86.81 93 ALA A CA 1
ATOM 700 C C . ALA A 1 93 ? -15.020 2.549 4.088 1.00 86.81 93 ALA A C 1
ATOM 702 O O . ALA A 1 93 ? -15.018 2.163 2.918 1.00 86.81 93 ALA A O 1
ATOM 703 N N . GLY A 1 94 ? -14.124 3.440 4.533 1.00 82.19 94 GLY A N 1
ATOM 704 C CA . GLY A 1 94 ? -13.076 4.035 3.698 1.00 82.19 94 GLY A CA 1
ATOM 705 C C . GLY A 1 94 ? -13.485 5.320 2.976 1.00 82.19 94 GLY A C 1
ATOM 706 O O . GLY A 1 94 ? -12.782 5.762 2.070 1.00 82.19 94 GLY A O 1
ATOM 707 N N . GLU A 1 95 ? -14.601 5.941 3.359 1.00 84.50 95 GLU A N 1
ATOM 708 C CA . GLU A 1 95 ? -15.105 7.154 2.717 1.00 84.50 95 GLU A CA 1
ATOM 709 C C . GLU A 1 95 ? -14.196 8.370 2.969 1.00 84.50 95 GLU A C 1
ATOM 711 O O . GLU A 1 95 ? -13.693 8.580 4.078 1.00 84.50 95 GLU A O 1
ATOM 716 N N . THR A 1 96 ? -14.030 9.214 1.945 1.00 81.00 96 THR A N 1
ATOM 717 C CA . THR A 1 96 ? -13.112 10.371 1.965 1.00 81.00 96 THR A CA 1
ATOM 718 C C . THR A 1 96 ? -13.792 11.736 2.106 1.00 81.00 96 THR A C 1
ATOM 720 O O . THR A 1 96 ? -13.108 12.723 2.355 1.00 81.00 96 THR A O 1
ATOM 723 N N . GLU A 1 97 ? -15.117 11.830 1.934 1.00 70.75 97 GLU A N 1
ATOM 724 C CA . GLU A 1 97 ? -15.834 13.123 1.957 1.00 70.75 97 GLU A CA 1
ATOM 725 C C . GLU A 1 97 ? -17.111 13.126 2.807 1.00 70.75 97 GLU A C 1
ATOM 727 O O . GLU A 1 97 ? -17.403 14.108 3.486 1.00 70.75 97 GLU A O 1
ATOM 732 N N . THR A 1 98 ? -17.912 12.058 2.778 1.00 80.00 98 THR A N 1
ATOM 733 C CA . THR A 1 98 ? -19.144 11.958 3.579 1.00 80.00 98 THR A CA 1
ATOM 734 C C . THR A 1 98 ? -19.321 10.521 4.061 1.00 80.00 98 THR A C 1
ATOM 736 O O . THR A 1 98 ? -19.841 9.698 3.309 1.00 80.00 98 THR A O 1
ATOM 739 N N . PRO A 1 99 ? -18.865 10.200 5.283 1.00 79.69 99 PRO A N 1
ATOM 740 C CA . PRO A 1 99 ? -18.949 8.844 5.803 1.00 79.69 99 PRO A CA 1
ATOM 741 C C . PRO A 1 99 ? -20.375 8.502 6.241 1.00 79.69 99 PRO A C 1
ATOM 743 O O . PRO A 1 99 ? -21.082 9.352 6.792 1.00 79.69 99 PRO A O 1
ATOM 746 N N . VAL A 1 100 ? -20.796 7.254 6.024 1.00 79.19 100 VAL A N 1
ATOM 747 C CA . VAL A 1 100 ? -22.043 6.726 6.608 1.00 79.19 100 VAL A CA 1
ATOM 748 C C . VAL A 1 100 ? -21.850 6.501 8.108 1.00 79.19 100 VAL A C 1
ATOM 750 O O . VAL A 1 100 ? -22.712 6.859 8.911 1.00 79.19 100 VAL A O 1
ATOM 753 N N . GLU A 1 101 ? -20.683 5.978 8.476 1.00 89.38 101 GLU A N 1
ATOM 754 C CA . GLU A 1 101 ? -20.229 5.771 9.847 1.00 89.38 101 GLU A CA 1
ATOM 755 C C . GLU A 1 101 ? -18.864 6.438 10.014 1.00 89.38 101 GLU A C 1
ATOM 757 O O . GLU A 1 101 ? -17.910 6.101 9.319 1.00 89.38 101 GLU A O 1
ATOM 762 N N . ALA A 1 102 ? -18.782 7.441 10.891 1.00 91.31 102 ALA A N 1
ATOM 763 C CA . ALA A 1 102 ? -17.559 8.211 11.094 1.00 91.31 102 ALA A CA 1
ATOM 764 C C . ALA A 1 102 ? -16.533 7.425 11.915 1.00 91.31 102 ALA A C 1
ATOM 766 O O . ALA A 1 102 ? -16.903 6.748 12.873 1.00 91.31 102 ALA A O 1
ATOM 767 N N . LEU A 1 103 ? -15.250 7.606 11.594 1.00 92.38 103 LEU A N 1
ATOM 768 C CA . LEU A 1 103 ? -14.164 7.064 12.405 1.00 92.38 103 LEU A CA 1
ATOM 769 C C . LEU A 1 103 ? -14.190 7.653 13.818 1.00 92.38 103 LEU A C 1
ATOM 771 O O . LEU A 1 103 ? -14.389 8.856 14.024 1.00 92.38 103 LEU A O 1
ATOM 775 N N . ALA A 1 104 ? -13.921 6.799 14.792 1.00 93.12 104 ALA A N 1
ATOM 776 C CA . ALA A 1 104 ? -13.802 7.129 16.196 1.00 93.12 104 ALA A CA 1
ATOM 777 C C . ALA A 1 104 ? -12.354 6.948 16.685 1.00 93.12 104 ALA A C 1
ATOM 779 O O . ALA A 1 104 ? -11.542 6.259 16.061 1.00 93.12 104 ALA A O 1
ATOM 780 N N . PRO A 1 105 ? -11.998 7.551 17.834 1.00 93.44 105 PRO A N 1
ATOM 781 C CA . PRO A 1 105 ? -10.734 7.262 18.488 1.00 93.44 105 PRO A CA 1
ATOM 782 C C . PRO A 1 105 ? -10.509 5.762 18.670 1.00 93.44 105 PRO A C 1
ATOM 784 O O . PRO A 1 105 ? -11.390 5.063 19.168 1.00 93.44 105 PRO A O 1
ATOM 787 N N . LYS A 1 106 ? -9.276 5.337 18.386 1.00 93.50 106 LYS A N 1
ATOM 788 C CA . LYS A 1 106 ? -8.768 3.960 18.381 1.00 93.50 106 LYS A CA 1
ATOM 789 C C . LYS A 1 106 ? -9.143 3.082 17.194 1.00 93.50 106 LYS A C 1
ATOM 791 O O . LYS A 1 106 ? -8.564 2.001 17.099 1.00 93.50 106 LYS A O 1
ATOM 796 N N . ASP A 1 107 ? -9.991 3.539 16.280 1.00 94.81 107 ASP A N 1
ATOM 797 C CA . ASP A 1 107 ? -10.151 2.848 15.002 1.00 94.81 107 ASP A CA 1
ATOM 798 C C . ASP A 1 107 ? -8.800 2.763 14.291 1.00 94.81 107 ASP A C 1
ATOM 800 O O . ASP A 1 107 ? -7.913 3.608 14.486 1.00 94.81 107 ASP A O 1
ATOM 804 N N . GLN A 1 108 ? -8.599 1.708 13.508 1.00 94.69 108 GLN A N 1
ATOM 805 C CA . GLN A 1 108 ? -7.282 1.388 12.964 1.00 94.69 108 GLN A CA 1
ATOM 806 C C . GLN A 1 108 ? -7.341 1.160 11.466 1.00 94.69 108 GLN A C 1
ATOM 808 O O . GLN A 1 108 ? -8.175 0.405 10.979 1.00 94.69 108 GLN A O 1
ATOM 813 N N . LEU A 1 109 ? -6.387 1.751 10.750 1.00 94.88 109 LEU A N 1
ATOM 814 C CA . LEU A 1 109 ? -6.057 1.322 9.400 1.00 94.88 109 LEU A CA 1
ATOM 815 C C . LEU A 1 109 ? -5.126 0.122 9.499 1.00 94.88 109 LEU A C 1
ATOM 817 O O . LEU A 1 109 ? -4.038 0.229 10.078 1.00 94.88 109 LEU A O 1
ATOM 821 N N . VAL A 1 110 ? -5.536 -0.997 8.911 1.00 95.19 110 VAL A N 1
ATOM 822 C CA . VAL A 1 110 ? -4.750 -2.228 8.898 1.00 95.19 110 VAL A CA 1
ATOM 823 C C . VAL A 1 110 ? -4.541 -2.740 7.476 1.00 95.19 110 VAL A C 1
ATOM 825 O O . VAL A 1 110 ? -5.321 -2.456 6.564 1.00 95.19 110 VAL A O 1
ATOM 828 N N . ILE A 1 111 ? -3.469 -3.506 7.289 1.00 95.56 111 ILE A N 1
ATOM 829 C CA . ILE A 1 111 ? -3.128 -4.140 6.015 1.00 95.56 111 ILE A CA 1
ATOM 830 C C . ILE A 1 111 ? -2.845 -5.629 6.204 1.00 95.56 111 ILE A C 1
ATOM 832 O O . ILE A 1 111 ? -2.163 -6.047 7.140 1.00 95.56 111 ILE A O 1
ATOM 836 N N . SER A 1 112 ? -3.340 -6.438 5.277 1.00 96.44 112 SER A N 1
ATOM 837 C CA . SER A 1 112 ? -2.951 -7.836 5.110 1.00 96.44 112 SER A CA 1
ATOM 838 C C . SER A 1 112 ? -2.234 -7.993 3.771 1.00 96.44 112 SER A C 1
ATOM 840 O O . SER A 1 112 ? -2.676 -7.430 2.773 1.00 96.44 112 SER A O 1
ATOM 842 N N . TYR A 1 113 ? -1.113 -8.712 3.739 1.00 95.50 113 TYR A N 1
ATOM 843 C CA . TYR A 1 113 ? -0.295 -8.865 2.530 1.00 95.50 113 TYR A CA 1
ATOM 844 C C . TYR A 1 113 ? 0.617 -10.092 2.602 1.00 95.50 113 TYR A C 1
ATOM 846 O O . TYR A 1 113 ? 0.831 -10.674 3.670 1.00 95.50 113 TYR A O 1
ATOM 854 N N . THR A 1 114 ? 1.175 -10.495 1.459 1.00 91.56 114 THR A N 1
ATOM 855 C CA . THR A 1 114 ? 2.254 -11.492 1.408 1.00 91.56 114 THR A CA 1
ATOM 856 C C . THR A 1 114 ? 3.561 -10.805 1.027 1.00 91.56 114 THR A C 1
ATOM 858 O O . THR A 1 114 ? 3.577 -9.944 0.158 1.00 91.56 114 THR A O 1
ATOM 861 N N . ALA A 1 115 ? 4.659 -11.137 1.702 1.00 85.88 115 ALA A N 1
ATOM 862 C CA . ALA A 1 115 ? 5.985 -10.606 1.399 1.00 85.88 115 ALA A CA 1
ATOM 863 C C . ALA A 1 115 ? 7.052 -11.671 1.651 1.00 85.88 115 ALA A C 1
ATOM 865 O O . ALA A 1 115 ? 7.149 -12.234 2.748 1.00 85.88 115 ALA A O 1
ATOM 866 N N . GLN A 1 116 ? 7.889 -11.943 0.646 1.00 82.88 116 GLN A N 1
ATOM 867 C CA . GLN A 1 116 ? 9.007 -12.892 0.750 1.00 82.88 116 GLN A CA 1
ATOM 868 C C . GLN A 1 116 ? 8.580 -14.282 1.275 1.00 82.88 116 GLN A C 1
ATOM 870 O O . GLN A 1 116 ? 9.270 -14.886 2.104 1.00 82.88 116 GLN A O 1
ATOM 875 N N . GLY A 1 117 ? 7.412 -14.772 0.844 1.00 83.31 117 GLY A N 1
ATOM 876 C CA . GLY A 1 117 ? 6.854 -16.057 1.283 1.00 83.31 117 GLY A CA 1
ATOM 877 C C . GLY A 1 117 ? 6.254 -16.063 2.696 1.00 83.31 117 GLY A C 1
ATOM 878 O O . GLY A 1 117 ? 5.968 -17.137 3.226 1.00 83.31 117 GLY A O 1
ATOM 879 N N . ARG A 1 118 ? 6.074 -14.895 3.323 1.00 87.19 118 ARG A N 1
ATOM 880 C CA . ARG A 1 118 ? 5.351 -14.732 4.594 1.00 87.19 118 ARG A CA 1
ATOM 881 C C . ARG A 1 118 ? 3.997 -14.107 4.333 1.00 87.19 118 ARG A C 1
ATOM 883 O O . ARG A 1 118 ? 3.922 -13.148 3.579 1.00 87.19 118 ARG A O 1
ATOM 890 N N . THR A 1 119 ? 2.973 -14.586 5.023 1.00 95.25 119 THR A N 1
ATOM 891 C CA . THR A 1 119 ? 1.669 -13.922 5.070 1.00 95.25 119 THR A CA 1
ATOM 892 C C . THR A 1 119 ? 1.574 -13.116 6.357 1.00 95.25 119 THR A C 1
ATOM 894 O O . THR A 1 119 ? 1.757 -13.658 7.447 1.00 95.25 119 THR A O 1
ATOM 897 N N . VAL A 1 120 ? 1.304 -11.825 6.213 1.00 92.94 120 VAL A N 1
ATOM 898 C CA . VAL A 1 120 ? 1.044 -10.884 7.299 1.00 92.94 120 VAL A CA 1
ATOM 899 C C . VAL A 1 120 ? -0.446 -10.588 7.294 1.00 92.94 120 VAL A C 1
ATOM 901 O O . VAL A 1 120 ? -1.028 -10.306 6.247 1.00 92.94 120 VAL A O 1
ATOM 904 N N . THR A 1 121 ? -1.075 -10.677 8.458 1.00 96.00 121 THR A N 1
ATOM 905 C CA . THR A 1 121 ? -2.514 -10.459 8.610 1.00 96.00 121 THR A CA 1
ATOM 906 C C . THR A 1 121 ? -2.737 -9.290 9.549 1.00 96.00 121 THR A C 1
ATOM 908 O O . THR A 1 121 ? -2.255 -9.332 10.681 1.00 96.00 121 THR A O 1
ATOM 911 N N . ARG A 1 122 ? -3.487 -8.286 9.081 1.00 94.88 122 ARG A N 1
ATOM 912 C CA . ARG A 1 122 ? -3.946 -7.126 9.860 1.00 94.88 122 ARG A CA 1
ATOM 913 C C . ARG A 1 122 ? -2.810 -6.426 10.616 1.00 94.88 122 ARG A C 1
ATOM 915 O O . ARG A 1 122 ? -2.910 -6.159 11.811 1.00 94.88 122 ARG A O 1
ATOM 922 N N . GLU A 1 123 ? -1.714 -6.138 9.917 1.00 94.06 123 GLU A N 1
ATOM 923 C CA . GLU A 1 123 ? -0.678 -5.248 10.436 1.00 94.06 123 GLU A CA 1
ATOM 924 C C . GLU A 1 123 ? -1.273 -3.852 10.635 1.00 94.06 123 GLU A C 1
ATOM 926 O O . GLU A 1 123 ? -1.863 -3.291 9.713 1.00 94.06 123 GLU A O 1
ATOM 931 N N . ILE A 1 124 ? -1.126 -3.302 11.840 1.00 93.44 124 ILE A N 1
ATOM 932 C CA . ILE A 1 124 ? -1.630 -1.970 12.174 1.00 93.44 124 ILE A CA 1
ATOM 933 C C . ILE A 1 124 ? -0.702 -0.930 11.564 1.00 93.44 124 ILE A C 1
ATOM 935 O O . ILE A 1 124 ? 0.470 -0.844 11.924 1.00 93.44 124 ILE A O 1
ATOM 939 N N . LEU A 1 125 ? -1.254 -0.112 10.678 1.00 91.88 125 LEU A N 1
ATOM 940 C CA . LEU A 1 125 ? -0.543 0.998 10.060 1.00 91.88 125 LEU A CA 1
ATOM 941 C C . LEU A 1 125 ? -0.761 2.281 10.846 1.00 91.88 125 LEU A C 1
ATOM 943 O O . LEU A 1 125 ? 0.185 3.006 11.139 1.00 91.88 125 LEU A O 1
ATOM 947 N N . TYR A 1 126 ? -2.011 2.556 11.203 1.00 93.50 126 TYR A N 1
ATOM 948 C CA . TYR A 1 126 ? -2.388 3.781 11.890 1.00 93.50 126 TYR A CA 1
ATOM 949 C C . TYR A 1 126 ? -3.503 3.510 12.890 1.00 93.50 126 TYR A C 1
ATOM 951 O O . TYR A 1 126 ? -4.400 2.718 12.619 1.00 93.50 126 TYR A O 1
ATOM 959 N N . THR A 1 127 ? -3.467 4.199 14.027 1.00 93.75 127 THR A N 1
ATOM 960 C CA . THR A 1 127 ? -4.527 4.184 15.038 1.00 93.75 127 THR A CA 1
ATOM 961 C C . THR A 1 127 ? -5.002 5.610 15.250 1.00 93.75 127 THR A C 1
ATOM 963 O O . THR A 1 127 ? -4.183 6.477 15.559 1.00 93.75 127 THR A O 1
ATOM 966 N N . VAL A 1 128 ? -6.307 5.848 15.111 1.00 92.75 128 VAL A N 1
ATOM 967 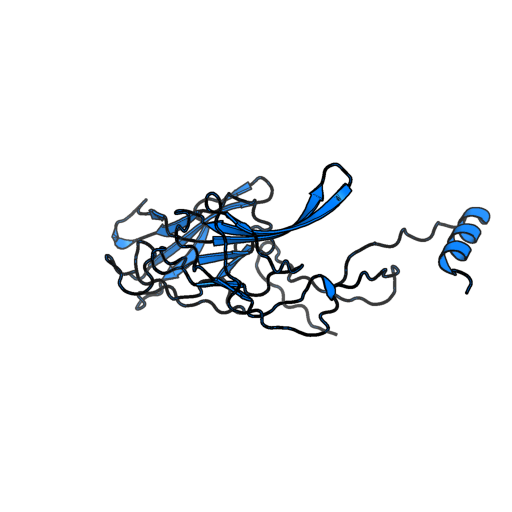C CA . VAL A 1 128 ? -6.913 7.172 15.286 1.00 92.75 128 VAL A CA 1
ATOM 968 C C . VAL A 1 128 ? -6.670 7.661 16.721 1.00 92.75 128 VAL A C 1
ATOM 970 O O . VAL A 1 128 ? -7.099 7.004 17.677 1.00 92.75 128 VAL A O 1
ATOM 973 N N . PRO A 1 129 ? -5.975 8.796 16.915 1.00 92.56 129 PRO A N 1
ATOM 974 C CA . PRO A 1 129 ? -5.694 9.329 18.241 1.00 92.56 129 PRO A CA 1
ATOM 975 C C . PRO A 1 129 ? -6.954 9.749 19.006 1.00 92.56 129 PRO A C 1
ATOM 977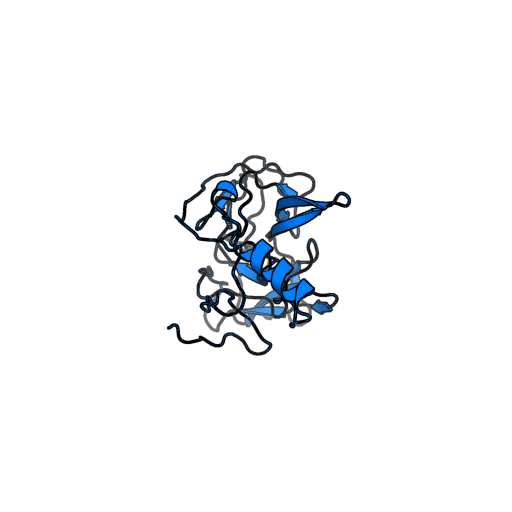 O O . PRO A 1 129 ? -8.002 10.063 18.443 1.00 92.56 129 PRO A O 1
ATOM 980 N N . THR A 1 130 ? -6.837 9.833 20.332 1.00 92.44 130 THR A N 1
ATOM 981 C CA . THR A 1 130 ? -7.900 10.384 21.182 1.00 92.44 130 THR A CA 1
ATOM 982 C C . THR A 1 130 ? -8.244 11.817 20.777 1.00 92.44 130 THR A C 1
ATOM 984 O O . THR A 1 130 ? -7.386 12.694 20.816 1.00 92.44 130 THR A O 1
ATOM 987 N N . GLY A 1 131 ? -9.522 12.068 20.484 1.00 87.69 131 GLY A N 1
ATOM 988 C CA . GLY A 1 131 ? -10.024 13.391 20.099 1.00 87.69 131 GLY A CA 1
ATOM 989 C C . GLY A 1 131 ? -9.976 13.671 18.596 1.00 87.69 131 GLY A C 1
ATOM 990 O O . GLY A 1 131 ? -10.418 14.742 18.184 1.00 87.69 131 GLY A O 1
ATOM 991 N N . GLU A 1 132 ? -9.492 12.721 17.796 1.00 89.88 132 GLU A N 1
ATOM 992 C CA . GLU A 1 132 ? -9.552 12.758 16.336 1.00 89.88 132 GLU A CA 1
ATOM 993 C C . GLU A 1 132 ? -10.632 11.803 15.809 1.00 89.88 132 GLU A C 1
ATOM 995 O O . GLU A 1 132 ? -11.139 10.943 16.531 1.00 89.88 132 GLU A O 1
ATOM 1000 N N . SER A 1 133 ? -11.013 11.999 14.548 1.00 90.19 133 SER A N 1
ATOM 1001 C CA . SER A 1 133 ? -12.063 11.232 13.864 1.00 90.19 133 SER A CA 1
ATOM 1002 C C . SER A 1 133 ? -11.727 11.000 12.390 1.00 90.19 133 SER A C 1
ATOM 1004 O O . SER A 1 133 ? -12.616 10.901 11.548 1.00 90.19 133 SER A O 1
ATOM 1006 N N . THR A 1 134 ? -10.440 11.045 12.046 1.00 90.56 134 THR A N 1
ATOM 1007 C CA . THR A 1 134 ? -9.961 10.917 10.668 1.00 90.56 134 THR A CA 1
ATOM 1008 C C . THR A 1 134 ? -8.589 10.269 10.653 1.00 90.56 134 THR A C 1
ATOM 1010 O O . THR A 1 134 ? -7.774 10.554 11.528 1.00 90.56 134 THR A O 1
ATOM 1013 N N . ILE A 1 135 ? -8.293 9.496 9.614 1.00 90.50 135 ILE A N 1
ATOM 1014 C CA . ILE A 1 135 ? -6.913 9.148 9.265 1.00 90.50 135 ILE A CA 1
ATOM 1015 C C . ILE A 1 135 ? -6.391 10.267 8.354 1.00 90.50 135 ILE A C 1
ATOM 1017 O O . ILE A 1 135 ? -6.978 10.498 7.292 1.00 90.50 135 ILE A O 1
ATOM 1021 N N . PRO A 1 136 ? -5.342 11.006 8.751 1.00 89.94 136 PRO A N 1
ATOM 1022 C CA . PRO A 1 136 ? -4.897 12.188 8.029 1.00 89.94 136 PRO A CA 1
ATOM 1023 C C . PRO A 1 136 ? -4.209 11.835 6.708 1.00 89.94 136 PRO A C 1
ATOM 1025 O O . PRO A 1 136 ? -3.712 10.727 6.508 1.00 89.94 136 PRO A O 1
ATOM 1028 N N . VAL A 1 137 ? -4.117 12.832 5.825 1.00 87.12 137 VAL A N 1
ATOM 1029 C CA . VAL A 1 137 ? -3.282 12.751 4.621 1.00 87.12 137 VAL A CA 1
ATOM 1030 C C . VAL A 1 137 ? -1.831 12.518 5.036 1.00 87.12 137 VAL A C 1
ATOM 1032 O O . VAL A 1 137 ? -1.260 13.304 5.793 1.00 87.12 137 VAL A O 1
ATOM 1035 N N . THR A 1 138 ? -1.208 11.467 4.512 1.00 75.69 138 THR A N 1
ATOM 1036 C CA . THR A 1 138 ? 0.197 11.159 4.805 1.00 75.69 138 THR A CA 1
ATOM 1037 C C . THR A 1 138 ? 1.090 11.737 3.711 1.00 75.69 138 THR A C 1
ATOM 1039 O O . THR A 1 138 ? 1.028 11.308 2.554 1.00 75.69 138 THR A O 1
ATOM 1042 N N . ALA A 1 139 ? 1.957 12.687 4.062 1.00 56.09 139 ALA A N 1
ATOM 1043 C CA . ALA A 1 139 ? 3.001 13.170 3.160 1.00 56.09 139 ALA A CA 1
ATOM 1044 C C . ALA A 1 139 ? 4.150 12.148 3.035 1.00 56.09 139 ALA A C 1
ATOM 1046 O O . ALA A 1 139 ? 4.359 11.322 3.918 1.00 56.09 139 ALA A O 1
ATOM 1047 N N . LEU A 1 140 ? 4.955 12.255 1.970 1.00 50.09 140 LEU A N 1
ATOM 1048 C CA . LEU A 1 140 ? 6.108 11.382 1.655 1.00 50.09 140 LEU A CA 1
ATOM 1049 C C . LEU A 1 140 ? 7.155 11.205 2.778 1.00 50.09 140 LEU A C 1
ATOM 1051 O O . LEU A 1 140 ? 8.011 10.330 2.669 1.00 50.09 140 LEU A O 1
ATOM 1055 N N . ILE A 1 141 ? 7.146 12.061 3.802 1.00 41.53 141 ILE A N 1
ATOM 1056 C CA . ILE A 1 141 ? 8.169 12.119 4.858 1.00 41.53 141 ILE A CA 1
ATOM 1057 C C . ILE A 1 141 ? 7.708 11.396 6.140 1.00 41.53 141 ILE A C 1
ATOM 1059 O O . ILE A 1 141 ? 8.557 10.867 6.851 1.00 41.53 141 ILE A O 1
ATOM 1063 N N . ASP A 1 142 ? 6.393 11.270 6.362 1.00 55.59 142 ASP A N 1
ATOM 1064 C CA . ASP A 1 142 ? 5.778 10.624 7.540 1.00 55.59 142 ASP A CA 1
ATOM 1065 C C . ASP A 1 142 ? 5.060 9.308 7.165 1.00 55.59 142 ASP A C 1
ATOM 1067 O O . ASP A 1 142 ? 4.061 8.929 7.774 1.00 55.59 142 ASP A O 1
ATOM 1071 N N . GLN A 1 143 ? 5.520 8.635 6.104 1.00 66.75 143 GLN A N 1
ATOM 1072 C CA . GLN A 1 143 ? 4.782 7.533 5.481 1.00 66.75 143 GLN A CA 1
ATOM 1073 C C . GLN A 1 143 ? 4.574 6.332 6.405 1.00 66.75 143 GLN A C 1
ATOM 1075 O O . GLN A 1 143 ? 5.511 5.803 7.010 1.00 66.75 143 GLN A O 1
ATOM 1080 N N . LEU A 1 144 ? 3.324 5.867 6.410 1.00 82.00 144 LEU A N 1
ATOM 1081 C CA . LEU A 1 144 ? 2.942 4.532 6.844 1.00 82.00 144 LEU A CA 1
ATOM 1082 C C . LEU A 1 144 ? 3.702 3.516 5.989 1.00 82.00 144 LEU A C 1
ATOM 1084 O O . LEU A 1 144 ? 3.854 3.708 4.783 1.00 82.00 144 LEU A O 1
ATOM 1088 N N . ARG A 1 145 ? 4.200 2.442 6.593 1.00 82.75 145 ARG A N 1
ATOM 1089 C CA . ARG A 1 145 ? 5.003 1.452 5.876 1.00 82.75 145 ARG A CA 1
ATOM 1090 C C . ARG A 1 145 ? 4.730 0.063 6.413 1.00 82.75 145 ARG A C 1
ATOM 1092 O O . ARG A 1 145 ? 4.542 -0.095 7.615 1.00 82.75 145 ARG A O 1
ATOM 1099 N N . THR A 1 146 ? 4.765 -0.919 5.524 1.00 87.25 146 THR A N 1
ATOM 1100 C CA . THR A 1 146 ? 4.740 -2.326 5.911 1.00 87.25 146 THR A CA 1
ATOM 1101 C C . THR A 1 146 ? 6.019 -2.730 6.642 1.00 87.25 146 THR A C 1
ATOM 1103 O O . THR A 1 146 ? 7.126 -2.267 6.344 1.00 87.25 146 THR A O 1
ATOM 1106 N N . GLN A 1 147 ? 5.889 -3.660 7.581 1.00 84.06 147 GLN A N 1
ATOM 1107 C CA . GLN A 1 147 ? 7.020 -4.258 8.278 1.00 84.06 147 GLN A CA 1
ATOM 1108 C C . GLN A 1 147 ? 7.945 -5.027 7.325 1.00 84.06 147 GLN A C 1
ATOM 1110 O O . GLN A 1 147 ? 9.163 -5.052 7.528 1.00 84.06 147 GLN A O 1
ATOM 1115 N N . TYR A 1 148 ? 7.381 -5.658 6.290 1.00 82.25 148 TYR A N 1
ATOM 1116 C CA . TYR A 1 148 ? 8.124 -6.460 5.323 1.00 82.25 148 TYR A CA 1
ATOM 1117 C C . TYR A 1 148 ? 7.945 -5.941 3.893 1.00 82.25 148 TYR A C 1
ATOM 1119 O O . TYR A 1 148 ? 6.849 -5.593 3.462 1.00 82.25 148 TYR A O 1
ATOM 1127 N N . SER A 1 149 ? 9.055 -5.923 3.156 1.00 82.81 149 SER A N 1
ATOM 1128 C CA . SER A 1 149 ? 9.166 -5.462 1.771 1.00 82.81 149 SER A CA 1
ATOM 1129 C C . SER A 1 149 ? 10.257 -6.277 1.042 1.00 82.81 149 SER A C 1
ATOM 1131 O O . SER A 1 149 ? 11.212 -6.715 1.701 1.00 82.81 149 SER A O 1
ATOM 1133 N N . PRO A 1 150 ? 10.168 -6.523 -0.280 1.00 83.94 150 PRO A N 1
ATOM 1134 C CA . PRO A 1 150 ? 9.060 -6.160 -1.169 1.00 83.94 150 PRO A CA 1
ATOM 1135 C C . PRO A 1 150 ? 7.792 -6.970 -0.872 1.00 83.94 150 PRO A C 1
ATOM 1137 O O . PRO A 1 150 ? 7.865 -8.083 -0.341 1.00 83.94 150 PRO A O 1
ATOM 1140 N N . VAL A 1 151 ? 6.646 -6.380 -1.198 1.00 84.81 151 VAL A N 1
ATOM 1141 C CA . VAL A 1 151 ? 5.317 -6.987 -1.089 1.00 84.81 151 VAL A CA 1
ATOM 1142 C C . VAL A 1 151 ? 4.986 -7.709 -2.393 1.00 84.81 151 VAL A C 1
ATOM 1144 O O . VAL A 1 151 ? 5.257 -7.213 -3.485 1.00 84.81 151 VAL A O 1
ATOM 1147 N N . ASP A 1 152 ? 4.406 -8.899 -2.286 1.00 86.56 152 ASP A N 1
ATOM 1148 C CA . ASP A 1 152 ? 4.025 -9.706 -3.435 1.00 86.56 152 ASP A CA 1
ATOM 1149 C C . ASP A 1 152 ? 2.833 -9.053 -4.154 1.00 86.56 152 ASP A C 1
ATOM 1151 O O . ASP A 1 152 ? 1.850 -8.644 -3.529 1.00 86.56 152 ASP A O 1
ATOM 1155 N N . TYR A 1 153 ? 2.910 -8.979 -5.482 1.00 87.75 153 TYR A N 1
ATOM 1156 C CA . TYR A 1 153 ? 1.836 -8.432 -6.311 1.00 87.75 153 TYR A CA 1
ATOM 1157 C C . TYR A 1 153 ? 0.530 -9.209 -6.141 1.00 87.75 153 TYR A C 1
ATOM 1159 O O . TYR A 1 153 ? 0.536 -10.437 -6.035 1.00 87.75 153 TYR A O 1
ATOM 1167 N N . ALA A 1 154 ? -0.590 -8.491 -6.195 1.00 89.19 154 ALA A N 1
ATOM 1168 C CA . ALA A 1 154 ? -1.943 -9.007 -6.063 1.00 89.19 154 ALA A CA 1
ATOM 1169 C C . ALA A 1 154 ? -2.235 -9.680 -4.711 1.00 89.19 154 ALA A C 1
ATOM 1171 O O . ALA A 1 154 ? -3.081 -10.576 -4.658 1.00 89.19 154 ALA A O 1
ATOM 1172 N N . SER A 1 155 ? -1.544 -9.275 -3.643 1.00 91.88 155 SER A N 1
ATOM 1173 C CA . SER A 1 155 ? -1.682 -9.877 -2.311 1.00 91.88 155 SER A CA 1
ATOM 1174 C C . SER A 1 155 ? -2.240 -8.938 -1.243 1.00 91.88 155 SER A C 1
ATOM 1176 O O . SER A 1 155 ? -2.514 -9.403 -0.136 1.00 91.88 155 SER A O 1
ATOM 1178 N N . VAL A 1 156 ? -2.401 -7.646 -1.542 1.00 94.38 156 VAL A N 1
ATOM 1179 C CA . VAL A 1 156 ? -2.721 -6.620 -0.547 1.00 94.38 156 VAL A CA 1
ATOM 1180 C C . VAL A 1 156 ? -4.225 -6.499 -0.320 1.00 94.38 156 VAL A C 1
ATOM 1182 O O . VAL A 1 156 ? -5.014 -6.427 -1.259 1.00 94.38 156 VAL A O 1
ATOM 1185 N N . VAL A 1 157 ? -4.610 -6.400 0.952 1.00 95.81 157 VAL A N 1
ATOM 1186 C CA . VAL A 1 157 ? -5.961 -6.054 1.400 1.00 95.81 157 VAL A CA 1
ATOM 1187 C C . VAL A 1 157 ? -5.857 -4.968 2.467 1.00 95.81 157 VAL A C 1
ATOM 1189 O O . VAL A 1 157 ? -5.140 -5.141 3.453 1.00 95.81 157 VAL A O 1
ATOM 1192 N N . PHE A 1 158 ? -6.580 -3.865 2.273 1.00 95.69 158 PHE A N 1
ATOM 1193 C CA . PHE A 1 158 ? -6.724 -2.801 3.265 1.00 95.69 158 PHE A CA 1
ATOM 1194 C C . PHE A 1 158 ? -8.049 -2.937 3.997 1.00 95.69 158 PHE A C 1
ATOM 1196 O O . PHE A 1 158 ? -9.090 -3.151 3.373 1.00 95.69 158 PHE A O 1
ATOM 1203 N N . GLU A 1 159 ? -8.012 -2.776 5.313 1.00 95.75 159 GLU A N 1
ATOM 1204 C CA . GLU A 1 159 ? -9.200 -2.839 6.154 1.00 95.75 159 GLU A CA 1
ATOM 1205 C C . GLU A 1 159 ? -9.181 -1.697 7.176 1.00 95.75 159 GLU A C 1
ATOM 1207 O O . GLU A 1 159 ? -8.116 -1.260 7.624 1.00 95.75 159 GLU A O 1
ATOM 1212 N N . ILE A 1 160 ? -10.365 -1.241 7.576 1.00 95.12 160 ILE A N 1
ATOM 1213 C CA . ILE A 1 160 ? -10.548 -0.437 8.781 1.00 95.12 160 ILE A CA 1
ATOM 1214 C C . ILE A 1 160 ? -11.085 -1.345 9.878 1.00 95.12 160 ILE A C 1
ATOM 1216 O O . ILE A 1 160 ? -12.099 -2.017 9.693 1.00 95.12 160 ILE A O 1
ATOM 1220 N N . PHE A 1 161 ? -10.396 -1.359 11.012 1.00 95.81 161 PHE A N 1
ATOM 1221 C CA . PHE A 1 161 ? -10.903 -1.915 12.256 1.00 95.81 161 PHE A CA 1
ATOM 1222 C C . PHE A 1 161 ? -11.654 -0.829 13.020 1.00 95.81 161 PHE A C 1
ATOM 1224 O O . PHE A 1 161 ? -11.064 0.210 13.323 1.00 95.81 161 PHE A O 1
ATOM 1231 N N . ASP A 1 162 ? -12.912 -1.087 13.358 1.00 94.31 162 ASP A N 1
ATOM 1232 C CA . ASP A 1 162 ? -13.712 -0.193 14.196 1.00 94.31 162 ASP A CA 1
ATOM 1233 C C . ASP A 1 162 ? -13.857 -0.791 15.600 1.00 94.31 162 ASP A C 1
ATOM 1235 O O . ASP A 1 162 ? -14.519 -1.813 15.812 1.00 94.31 162 ASP A O 1
ATOM 1239 N N . GLU A 1 163 ? -13.199 -0.140 16.565 1.00 91.81 163 GLU A N 1
ATOM 1240 C CA . GLU A 1 163 ? -13.120 -0.621 17.946 1.00 91.81 163 GLU A CA 1
ATOM 1241 C C . GLU A 1 163 ? -14.460 -0.460 18.680 1.00 91.81 163 GLU A C 1
ATOM 1243 O O . GLU A 1 163 ? -14.726 -1.165 19.659 1.00 91.81 163 GLU A O 1
ATOM 1248 N N . SER A 1 164 ? -15.333 0.438 18.217 1.00 88.00 164 SER A N 1
ATOM 1249 C CA . SER A 1 164 ? -16.619 0.713 18.859 1.00 88.00 164 SER A CA 1
ATOM 1250 C C . SER A 1 164 ? -17.602 -0.456 18.752 1.00 88.00 164 SER A C 1
ATOM 1252 O O . SER A 1 164 ? -18.435 -0.643 19.645 1.00 88.00 164 SER A O 1
ATOM 1254 N N . LEU A 1 165 ? -17.464 -1.277 17.707 1.00 87.31 165 LEU A N 1
ATOM 1255 C CA . LEU A 1 165 ? -18.290 -2.461 17.460 1.00 87.31 165 LEU A CA 1
ATOM 1256 C C . LEU A 1 165 ? -17.685 -3.766 18.014 1.00 87.31 165 LEU A C 1
ATOM 1258 O O . LEU A 1 165 ? -18.374 -4.788 18.052 1.00 87.31 165 LEU A O 1
ATOM 1262 N N . GLY A 1 166 ? -16.459 -3.720 18.545 1.00 84.12 166 GLY A N 1
ATOM 1263 C CA . GLY A 1 166 ? -15.819 -4.820 19.269 1.00 84.12 166 GLY A CA 1
ATOM 1264 C C . GLY A 1 166 ? -14.872 -5.680 18.427 1.00 84.12 166 GLY A C 1
ATOM 1265 O O . GLY A 1 166 ? -14.326 -5.246 17.418 1.00 84.12 166 GLY A O 1
ATOM 1266 N N . GLU A 1 167 ? -14.617 -6.906 18.894 1.00 81.50 167 GLU A N 1
ATOM 1267 C CA . GLU A 1 167 ? -13.685 -7.834 18.240 1.00 81.50 167 GLU A CA 1
ATOM 1268 C C . GLU A 1 167 ? -14.212 -8.269 16.858 1.00 81.50 167 GLU A C 1
ATOM 1270 O O . GLU A 1 167 ? -15.401 -8.532 16.691 1.00 81.50 167 GLU A O 1
ATOM 1275 N N . ASP A 1 168 ? -13.310 -8.366 15.877 1.00 84.88 168 ASP A N 1
ATOM 1276 C CA . ASP A 1 168 ? -13.586 -8.806 14.499 1.00 84.88 168 ASP A CA 1
ATOM 1277 C C . ASP A 1 168 ? -14.446 -7.889 13.611 1.00 84.88 168 ASP A C 1
ATOM 1279 O O . ASP A 1 168 ? -14.876 -8.311 12.533 1.00 84.88 168 ASP A O 1
ATOM 1283 N N . ASN A 1 169 ? -14.609 -6.613 13.968 1.00 92.19 169 ASN A N 1
ATOM 1284 C CA . ASN A 1 169 ? -15.251 -5.646 13.081 1.00 92.19 169 ASN A CA 1
ATOM 1285 C C . ASN A 1 169 ? -14.255 -4.998 12.102 1.00 92.19 169 ASN A C 1
ATOM 1287 O O . ASN A 1 169 ? -13.632 -3.982 12.408 1.00 92.19 169 ASN A O 1
ATOM 1291 N N . TYR A 1 170 ? -14.109 -5.613 10.925 1.00 93.81 170 TYR A N 1
ATOM 1292 C CA . TYR A 1 170 ? -13.220 -5.154 9.856 1.00 93.81 170 TYR A CA 1
ATOM 1293 C C . TYR A 1 170 ? -14.000 -4.887 8.569 1.00 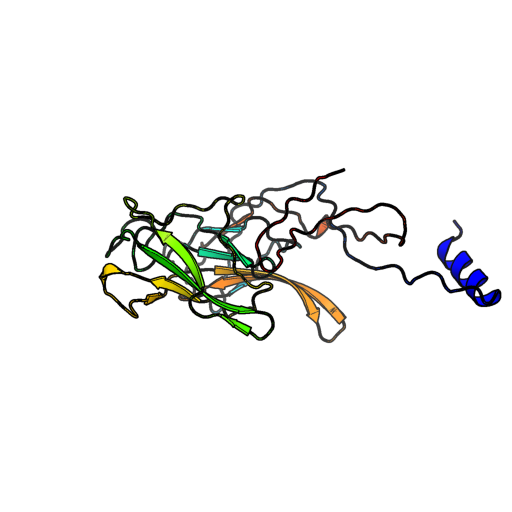93.81 170 TYR A C 1
ATOM 1295 O O . TYR A 1 170 ? -14.714 -5.762 8.073 1.00 93.81 170 TYR A O 1
ATOM 1303 N N . ALA A 1 171 ? -13.819 -3.700 7.999 1.00 93.56 171 ALA A N 1
ATOM 1304 C CA . ALA A 1 171 ? -14.389 -3.320 6.714 1.00 93.56 171 ALA A CA 1
ATOM 1305 C C . ALA A 1 171 ? -13.284 -3.181 5.663 1.00 93.56 171 ALA A C 1
ATOM 1307 O O . ALA A 1 171 ? -12.340 -2.417 5.850 1.00 93.56 171 ALA A O 1
ATOM 1308 N N . ILE A 1 172 ? -13.401 -3.913 4.551 1.00 94.06 172 ILE A N 1
ATOM 1309 C CA . ILE A 1 172 ? -12.447 -3.823 3.437 1.00 94.06 172 ILE A CA 1
ATOM 1310 C C . ILE A 1 172 ? -12.673 -2.511 2.681 1.00 94.06 172 ILE A C 1
ATOM 1312 O O . ILE A 1 172 ? -13.785 -2.240 2.204 1.00 94.06 172 ILE A O 1
ATOM 1316 N N . ILE A 1 173 ? -11.602 -1.741 2.511 1.00 93.06 173 ILE A N 1
ATOM 1317 C CA . ILE A 1 173 ? -11.621 -0.448 1.823 1.00 93.06 173 ILE A CA 1
ATOM 1318 C C . ILE A 1 173 ? -10.941 -0.517 0.455 1.00 93.06 173 ILE A C 1
ATOM 1320 O O . ILE A 1 173 ? -10.181 -1.442 0.154 1.00 93.06 173 ILE A O 1
ATOM 1324 N N . GLU A 1 174 ? -11.239 0.471 -0.383 1.00 91.88 174 GLU A N 1
ATOM 1325 C CA . GLU A 1 174 ? -10.603 0.624 -1.688 1.00 91.88 174 GLU A CA 1
ATOM 1326 C C . GLU A 1 174 ? -9.136 1.051 -1.551 1.00 91.88 174 GLU A C 1
ATOM 1328 O O . GLU A 1 174 ? -8.745 1.794 -0.645 1.00 91.88 174 GLU A O 1
ATOM 1333 N N . GLY A 1 175 ? -8.307 0.595 -2.483 1.00 90.81 175 GLY A N 1
ATOM 1334 C CA . GLY A 1 175 ? -6.893 0.921 -2.513 1.00 90.81 175 GLY A CA 1
ATOM 1335 C C . GLY A 1 175 ? -6.218 0.498 -3.810 1.00 90.81 175 GLY A C 1
ATOM 1336 O O . GLY A 1 175 ? -6.809 -0.183 -4.652 1.00 90.81 175 GLY A O 1
ATOM 1337 N N . LEU A 1 176 ? -4.967 0.924 -3.978 1.00 90.69 176 LEU A N 1
ATOM 1338 C CA . LEU A 1 176 ? -4.167 0.639 -5.166 1.00 90.69 176 LEU A CA 1
ATOM 1339 C C . LEU A 1 176 ? -2.812 0.041 -4.810 1.00 90.69 176 LEU A C 1
ATOM 1341 O O . LEU A 1 176 ? -2.034 0.629 -4.059 1.00 90.69 176 LEU A O 1
ATOM 1345 N N . GLU A 1 177 ? -2.500 -1.090 -5.432 1.00 90.56 177 GLU A N 1
ATOM 1346 C CA . GLU A 1 177 ? -1.142 -1.610 -5.521 1.00 90.56 177 GLU A CA 1
ATOM 1347 C C . GLU A 1 177 ? -0.415 -0.940 -6.684 1.00 90.56 177 GLU A C 1
ATOM 1349 O O . GLU A 1 177 ? -0.921 -0.909 -7.806 1.00 90.56 177 GLU A O 1
ATOM 1354 N N . ILE A 1 178 ? 0.782 -0.429 -6.425 1.00 87.38 178 ILE A N 1
ATOM 1355 C CA . ILE A 1 178 ? 1.638 0.227 -7.408 1.00 87.38 178 ILE A CA 1
ATOM 1356 C C . ILE A 1 178 ? 2.880 -0.636 -7.597 1.00 87.38 178 ILE A C 1
ATOM 1358 O O . ILE A 1 178 ? 3.616 -0.904 -6.644 1.00 87.38 178 ILE A O 1
ATOM 1362 N N . VAL A 1 179 ? 3.115 -1.043 -8.842 1.00 81.06 179 VAL A N 1
ATOM 1363 C CA . VAL A 1 179 ? 4.281 -1.830 -9.246 1.00 81.06 179 VAL A CA 1
ATOM 1364 C C . VAL A 1 179 ? 5.123 -1.024 -10.216 1.00 81.06 179 VAL A C 1
ATOM 1366 O O . VAL A 1 179 ? 4.600 -0.517 -11.208 1.00 81.06 179 VAL A O 1
ATOM 1369 N N . ALA A 1 180 ? 6.424 -0.947 -9.940 1.00 71.12 180 ALA A N 1
ATOM 1370 C CA . ALA A 1 180 ? 7.409 -0.264 -10.767 1.00 71.12 180 ALA A CA 1
ATOM 1371 C C . ALA A 1 180 ? 8.635 -1.161 -10.968 1.00 71.12 180 ALA A C 1
ATOM 1373 O O . ALA A 1 180 ? 9.717 -0.873 -10.461 1.00 71.12 180 ALA A O 1
ATOM 1374 N N . ASN A 1 181 ? 8.475 -2.273 -11.691 1.00 62.59 181 ASN A N 1
ATOM 1375 C CA . ASN A 1 181 ? 9.509 -3.303 -11.725 1.00 62.59 181 ASN A CA 1
ATOM 1376 C C . ASN A 1 181 ? 10.058 -3.616 -13.110 1.00 62.59 181 ASN A C 1
ATOM 1378 O O . ASN A 1 181 ? 9.377 -3.556 -14.132 1.00 62.59 181 ASN A O 1
ATOM 1382 N N . ILE A 1 182 ? 11.327 -4.024 -13.102 1.00 57.06 182 ILE A N 1
ATOM 1383 C CA . ILE A 1 182 ? 11.981 -4.681 -14.229 1.00 57.06 182 ILE A CA 1
ATOM 1384 C C . ILE A 1 182 ? 11.772 -6.177 -14.055 1.00 57.06 182 ILE A C 1
ATOM 1386 O O . ILE A 1 182 ? 12.461 -6.822 -13.261 1.00 57.06 182 ILE A O 1
ATOM 1390 N N . THR A 1 183 ? 10.852 -6.742 -14.819 1.00 53.81 183 THR A N 1
ATOM 1391 C CA . THR A 1 183 ? 10.705 -8.190 -14.938 1.00 53.81 183 THR A CA 1
ATOM 1392 C C . THR A 1 183 ? 11.613 -8.681 -16.060 1.00 53.81 183 THR A C 1
ATOM 1394 O O . THR A 1 183 ? 11.760 -8.025 -17.083 1.00 53.81 183 THR A O 1
ATOM 1397 N N . THR A 1 184 ? 12.267 -9.829 -15.900 1.00 47.72 184 THR A N 1
ATOM 1398 C CA . THR A 1 184 ? 13.003 -10.457 -17.012 1.00 47.72 184 THR A CA 1
ATOM 1399 C C . THR A 1 184 ? 12.118 -11.539 -17.614 1.00 47.72 184 THR A C 1
ATOM 1401 O O . THR A 1 184 ? 11.645 -12.417 -16.892 1.00 47.72 184 THR A O 1
ATOM 1404 N N . LEU A 1 185 ? 11.854 -11.460 -18.915 1.00 51.81 185 LEU A N 1
ATOM 1405 C CA . LEU A 1 185 ? 11.110 -12.484 -19.640 1.00 51.81 185 LEU A CA 1
ATOM 1406 C C . LEU A 1 185 ? 11.941 -13.769 -19.767 1.00 51.81 185 LEU A C 1
ATOM 1408 O O . LEU A 1 185 ? 13.157 -13.781 -19.577 1.00 51.81 185 LEU A O 1
ATOM 1412 N N . SER A 1 186 ? 11.282 -14.876 -20.116 1.00 53.62 186 SER A N 1
ATOM 1413 C CA . SER A 1 186 ? 11.925 -16.189 -20.297 1.00 53.62 186 SER A CA 1
ATOM 1414 C C . SER A 1 186 ? 12.995 -16.227 -21.396 1.00 53.62 186 SER A C 1
ATOM 1416 O O . SER A 1 186 ? 13.731 -17.204 -21.501 1.00 53.62 186 SER A O 1
ATOM 1418 N N . ASP A 1 187 ? 13.050 -15.200 -22.241 1.00 69.25 187 ASP A N 1
ATOM 1419 C CA . ASP A 1 187 ? 14.042 -14.998 -23.297 1.00 69.25 187 ASP A CA 1
ATOM 1420 C C . ASP A 1 187 ? 15.185 -14.049 -22.880 1.00 69.25 187 ASP A C 1
ATOM 1422 O O . ASP A 1 187 ? 15.939 -13.598 -23.740 1.00 69.25 187 ASP A O 1
ATOM 1426 N N . ASP A 1 188 ? 15.324 -13.758 -21.579 1.00 54.09 188 ASP A N 1
ATOM 1427 C CA . ASP A 1 188 ? 16.267 -12.781 -21.013 1.00 54.09 188 ASP A CA 1
ATOM 1428 C C . ASP A 1 188 ? 16.005 -11.322 -21.448 1.00 54.09 188 ASP A C 1
ATOM 1430 O O . ASP A 1 188 ? 16.831 -10.436 -21.202 1.00 54.09 188 ASP A O 1
ATOM 1434 N N . THR A 1 189 ? 14.850 -11.024 -22.054 1.00 46.53 189 THR A N 1
ATOM 1435 C CA . THR A 1 189 ? 14.479 -9.644 -22.381 1.00 46.53 189 THR A CA 1
ATOM 1436 C C . THR A 1 189 ? 13.981 -8.931 -21.116 1.00 46.53 189 THR A C 1
ATOM 1438 O O . THR A 1 189 ? 12.996 -9.370 -20.517 1.00 46.53 189 THR A O 1
ATOM 1441 N N . PRO A 1 190 ? 14.619 -7.828 -20.673 1.00 48.41 190 PRO A N 1
ATOM 1442 C CA . PRO A 1 190 ? 14.091 -7.023 -19.580 1.00 48.41 190 PRO A CA 1
ATOM 1443 C C . PRO A 1 190 ? 12.824 -6.301 -20.051 1.00 48.41 190 PRO A C 1
ATOM 1445 O O . PRO A 1 190 ? 12.865 -5.490 -20.976 1.00 48.41 190 PRO A O 1
ATOM 1448 N N . LEU A 1 191 ? 11.706 -6.599 -19.404 1.00 58.03 191 LEU A N 1
ATOM 1449 C CA . LEU A 1 191 ? 10.426 -5.928 -19.549 1.00 58.03 191 LEU A CA 1
ATOM 1450 C C . LEU A 1 191 ? 10.232 -5.001 -18.345 1.00 58.03 191 LEU A C 1
ATOM 1452 O O . LEU A 1 191 ? 10.213 -5.444 -17.199 1.00 58.03 191 LEU A O 1
ATOM 1456 N N . TYR A 1 192 ? 10.113 -3.705 -18.607 1.00 60.78 192 TYR A N 1
ATOM 1457 C CA . TYR A 1 192 ? 9.682 -2.753 -17.591 1.00 60.78 192 TYR A CA 1
ATOM 1458 C C . TYR A 1 192 ? 8.157 -2.797 -17.530 1.00 60.78 192 TYR A C 1
ATOM 1460 O O . TYR A 1 192 ? 7.503 -2.496 -18.525 1.00 60.78 192 TYR A O 1
ATOM 1468 N N . GLU A 1 193 ? 7.605 -3.180 -16.382 1.00 67.56 193 GLU A N 1
ATOM 1469 C CA . GLU A 1 193 ? 6.169 -3.136 -16.120 1.00 67.56 193 GLU A CA 1
ATOM 1470 C C . GLU A 1 193 ? 5.905 -2.111 -15.018 1.00 67.56 193 GLU A C 1
ATOM 1472 O O . GLU A 1 193 ? 6.185 -2.347 -13.839 1.00 67.56 193 GLU A O 1
ATOM 1477 N N . ALA A 1 194 ? 5.359 -0.966 -15.421 1.00 77.19 194 ALA A N 1
ATOM 1478 C CA . ALA A 1 194 ? 4.759 -0.009 -14.510 1.00 77.19 194 ALA A CA 1
ATOM 1479 C C . ALA A 1 194 ? 3.243 -0.177 -14.601 1.00 77.19 194 ALA A C 1
ATOM 1481 O O . ALA A 1 194 ? 2.652 -0.003 -15.666 1.00 77.19 194 ALA A O 1
ATOM 1482 N N . LYS A 1 195 ? 2.613 -0.587 -13.503 1.00 84.31 195 LYS A N 1
ATOM 1483 C CA . LYS A 1 195 ? 1.173 -0.857 -13.472 1.00 84.31 195 LYS A CA 1
ATOM 1484 C C . LYS A 1 195 ? 0.589 -0.574 -12.105 1.00 84.31 195 LYS A C 1
ATOM 1486 O O . LYS A 1 195 ? 1.273 -0.690 -11.085 1.00 84.31 195 LYS A O 1
ATOM 1491 N N . ILE A 1 196 ? -0.694 -0.250 -12.100 1.00 88.50 196 ILE A N 1
ATOM 1492 C CA . ILE A 1 196 ? -1.496 -0.135 -10.889 1.00 88.50 196 ILE A CA 1
ATOM 1493 C C . ILE A 1 196 ? -2.592 -1.194 -10.888 1.00 88.50 196 ILE A C 1
ATOM 1495 O O . ILE A 1 196 ? -3.092 -1.588 -11.942 1.00 88.50 196 ILE A O 1
ATOM 1499 N N . LYS A 1 197 ? -2.964 -1.667 -9.702 1.00 90.38 197 LYS A N 1
ATOM 1500 C CA . LYS A 1 197 ? -4.050 -2.628 -9.523 1.00 90.38 197 LYS A CA 1
ATOM 1501 C C . LYS A 1 197 ? -4.964 -2.198 -8.384 1.00 90.38 197 LYS A C 1
ATOM 1503 O O . LYS A 1 197 ? -4.478 -1.913 -7.294 1.00 90.38 197 LYS A O 1
ATOM 1508 N N . ALA A 1 198 ? -6.271 -2.218 -8.623 1.00 91.19 198 ALA A N 1
ATOM 1509 C CA . ALA A 1 198 ? -7.270 -2.017 -7.579 1.00 91.19 198 ALA A CA 1
ATOM 1510 C C . ALA A 1 198 ? -7.358 -3.228 -6.644 1.00 91.19 198 ALA A C 1
ATOM 1512 O O . ALA A 1 198 ? -7.381 -4.378 -7.094 1.00 91.19 198 ALA A O 1
ATOM 1513 N N . THR A 1 199 ? -7.390 -2.971 -5.335 1.00 91.06 199 THR A N 1
ATOM 1514 C CA . THR A 1 199 ? -7.375 -4.021 -4.303 1.00 91.06 199 THR A CA 1
ATOM 1515 C C . THR A 1 199 ? -8.750 -4.630 -4.047 1.00 91.06 199 THR A C 1
ATOM 1517 O O . THR A 1 199 ? -8.823 -5.786 -3.633 1.00 91.06 199 THR A O 1
ATOM 1520 N N . LYS A 1 200 ? -9.837 -3.885 -4.285 1.00 90.38 200 LYS A N 1
ATOM 1521 C CA . LYS A 1 200 ? -11.209 -4.322 -3.991 1.00 90.38 200 LYS A CA 1
ATOM 1522 C C . LYS A 1 200 ? -12.110 -4.229 -5.223 1.00 90.38 200 LYS A C 1
ATOM 1524 O O . LYS A 1 200 ? -12.417 -5.272 -5.804 1.00 90.38 200 LYS A O 1
ATOM 1529 N N . THR A 1 201 ? -12.507 -3.032 -5.646 1.00 88.06 201 THR A N 1
ATOM 1530 C CA . THR A 1 201 ? -13.401 -2.848 -6.798 1.00 88.06 201 THR A CA 1
ATOM 1531 C C . THR A 1 201 ? -12.617 -2.330 -7.994 1.00 88.06 201 THR A C 1
ATOM 1533 O O . THR A 1 201 ? -11.877 -1.358 -7.893 1.00 88.06 201 THR A O 1
ATOM 1536 N N . ALA A 1 202 ? -12.762 -2.983 -9.148 1.00 85.88 202 ALA A N 1
ATOM 1537 C CA . ALA A 1 202 ? -12.138 -2.506 -10.377 1.00 85.88 202 ALA A CA 1
ATOM 1538 C C . ALA A 1 202 ? -12.797 -1.187 -10.825 1.00 85.88 202 ALA A C 1
ATOM 1540 O O . ALA A 1 202 ? -14.021 -1.176 -10.991 1.00 85.88 202 ALA A O 1
ATOM 1541 N N . PRO A 1 203 ? -12.017 -0.117 -11.069 1.00 85.19 203 PRO A N 1
ATOM 1542 C CA . PRO A 1 203 ? -12.524 1.095 -11.696 1.00 85.19 203 PRO A CA 1
ATOM 1543 C C . PRO A 1 203 ? -13.169 0.777 -13.045 1.00 85.19 203 PRO A C 1
ATOM 1545 O O . PRO A 1 203 ? -12.681 -0.061 -13.810 1.00 85.19 203 PRO A O 1
ATOM 1548 N N . VAL A 1 204 ? -14.296 1.424 -13.314 1.00 81.94 204 VAL A N 1
ATOM 1549 C CA . VAL A 1 204 ? -15.113 1.241 -14.519 1.00 81.94 204 VAL A CA 1
ATOM 1550 C C . VAL A 1 204 ? -15.044 2.454 -15.436 1.00 81.94 204 VAL A C 1
ATOM 1552 O O . VAL A 1 204 ? -15.321 2.334 -16.633 1.00 81.94 204 VAL A O 1
ATOM 1555 N N . ALA A 1 205 ? -14.680 3.613 -14.893 1.00 79.38 205 ALA A N 1
ATOM 1556 C CA . ALA A 1 205 ? -14.599 4.844 -15.6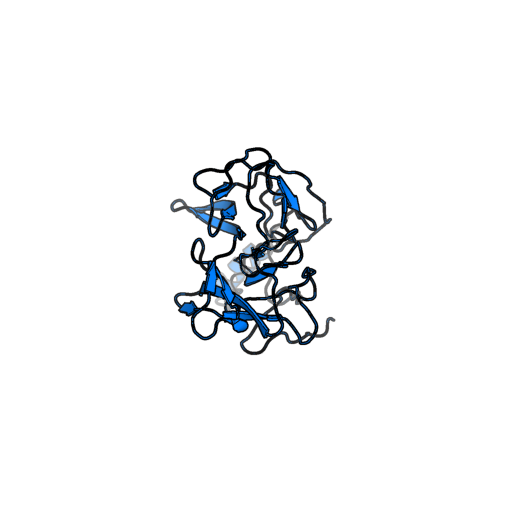45 1.00 79.38 205 ALA A CA 1
ATOM 1557 C C . ALA A 1 205 ? -13.256 4.950 -16.390 1.00 79.38 205 ALA A C 1
ATOM 1559 O O . ALA A 1 205 ? -12.187 4.570 -15.911 1.00 79.38 205 ALA A O 1
ATOM 1560 N N . VAL A 1 206 ? -13.320 5.464 -17.619 1.00 77.50 206 VAL A N 1
ATOM 1561 C CA . VAL A 1 206 ? -12.156 5.608 -18.516 1.00 77.50 206 VAL A CA 1
ATOM 1562 C C . VAL A 1 206 ? -11.441 6.954 -18.357 1.00 77.50 206 VAL A C 1
ATOM 1564 O O . VAL A 1 206 ? -10.483 7.235 -19.069 1.00 77.50 206 VAL A O 1
ATOM 1567 N N . ASP A 1 207 ? -11.935 7.816 -17.468 1.00 81.75 207 ASP A N 1
ATOM 1568 C CA . ASP A 1 207 ? -11.407 9.152 -17.176 1.00 81.75 207 ASP A CA 1
ATOM 1569 C C . ASP A 1 207 ? -10.572 9.205 -15.887 1.00 81.75 207 ASP A C 1
ATOM 1571 O O . ASP A 1 207 ? -10.133 10.290 -15.503 1.00 81.75 207 ASP A O 1
ATOM 1575 N N . GLY A 1 208 ? -10.311 8.058 -15.248 1.00 82.69 208 GLY A N 1
ATOM 1576 C CA . GLY A 1 208 ? -9.366 7.952 -14.139 1.00 82.69 208 GLY A CA 1
ATOM 1577 C C . GLY A 1 208 ? -7.953 8.369 -14.561 1.00 82.69 208 GLY A C 1
ATOM 1578 O O . GLY A 1 208 ? -7.488 8.055 -15.664 1.00 82.69 208 GLY A O 1
ATOM 1579 N N . LYS A 1 209 ? -7.256 9.095 -13.682 1.00 86.19 209 LYS A N 1
ATOM 1580 C CA . LYS A 1 209 ? -5.951 9.700 -13.990 1.00 86.19 209 LYS A CA 1
ATOM 1581 C C . LYS A 1 209 ? -4.875 9.311 -12.990 1.00 86.19 209 LYS A C 1
ATOM 1583 O O . LYS A 1 209 ? -5.103 9.351 -11.783 1.00 86.19 209 LYS A O 1
ATOM 1588 N N . ALA A 1 210 ? -3.673 9.037 -13.488 1.00 83.75 210 ALA A N 1
ATOM 1589 C CA . ALA A 1 210 ? -2.462 8.965 -12.678 1.00 83.75 210 ALA A CA 1
ATOM 1590 C C . ALA A 1 210 ? -1.650 10.261 -12.811 1.00 83.75 210 ALA A C 1
ATOM 1592 O O . ALA A 1 210 ? -1.521 10.838 -13.889 1.00 83.75 210 ALA A O 1
ATOM 1593 N N . THR A 1 211 ? -1.091 10.729 -11.698 1.00 79.12 211 THR A N 1
ATOM 1594 C CA . THR A 1 211 ? -0.164 11.868 -11.664 1.00 79.12 211 THR A CA 1
ATOM 1595 C C . THR A 1 211 ? 1.059 11.502 -10.843 1.00 79.12 211 THR A C 1
ATOM 1597 O O . THR A 1 211 ? 0.930 10.952 -9.754 1.00 79.12 211 THR A O 1
ATOM 1600 N N . TYR A 1 212 ? 2.247 11.837 -11.336 1.00 73.12 212 TYR A N 1
ATOM 1601 C CA . TYR A 1 212 ? 3.516 11.615 -10.652 1.00 73.12 212 TYR A CA 1
ATOM 1602 C C . TYR A 1 212 ? 4.041 12.939 -10.113 1.00 73.12 212 TYR A C 1
ATOM 1604 O O . TYR A 1 212 ? 4.356 13.855 -10.876 1.00 73.12 212 TYR A O 1
ATOM 1612 N N . VAL A 1 213 ? 4.179 13.037 -8.791 1.00 61.62 213 VAL A N 1
ATOM 1613 C CA . VAL A 1 213 ? 4.714 14.253 -8.160 1.00 61.62 213 VAL A CA 1
ATOM 1614 C C . VAL A 1 213 ? 6.246 14.318 -8.278 1.00 61.62 213 VAL A C 1
ATOM 1616 O O . VAL A 1 213 ? 6.795 15.411 -8.386 1.00 61.62 213 VAL A O 1
ATOM 1619 N N . ASN A 1 214 ? 6.938 13.171 -8.325 1.00 61.12 214 ASN A N 1
ATOM 1620 C CA . ASN A 1 214 ? 8.389 13.078 -8.522 1.00 61.12 214 ASN A CA 1
ATOM 1621 C C . ASN A 1 214 ? 8.720 11.934 -9.487 1.00 61.12 214 ASN A C 1
ATOM 1623 O O . ASN A 1 214 ? 8.763 10.769 -9.097 1.00 61.12 214 ASN A O 1
ATOM 1627 N N . TYR A 1 215 ? 8.977 12.264 -10.747 1.00 62.25 215 TYR A N 1
ATOM 1628 C CA . TYR A 1 215 ? 9.222 11.288 -11.802 1.00 62.25 215 TYR A CA 1
ATOM 1629 C C . TYR A 1 215 ? 10.640 11.424 -12.368 1.00 62.25 215 TYR A C 1
ATOM 1631 O O . TYR A 1 215 ? 11.182 12.524 -12.496 1.00 62.25 215 TYR A O 1
ATOM 1639 N N . THR A 1 216 ? 11.258 10.287 -12.699 1.00 58.03 216 THR A N 1
ATOM 1640 C CA . THR A 1 216 ? 12.439 10.236 -13.569 1.00 58.03 216 THR A CA 1
ATOM 1641 C C . THR A 1 216 ? 12.159 9.247 -14.698 1.00 58.03 216 THR A C 1
ATOM 1643 O O . THR A 1 216 ? 12.024 8.050 -14.414 1.00 58.03 216 THR A O 1
ATOM 1646 N N . PRO A 1 217 ? 12.111 9.711 -15.956 1.00 61.53 217 PRO A N 1
ATOM 1647 C CA . PRO A 1 217 ? 11.921 8.833 -17.097 1.00 61.53 217 PRO A CA 1
ATOM 1648 C C . PRO A 1 217 ? 12.999 7.757 -17.197 1.00 61.53 217 PRO A C 1
ATOM 1650 O O . PRO A 1 217 ? 14.183 8.007 -16.952 1.00 61.53 217 PRO A O 1
ATOM 1653 N N . LEU A 1 218 ? 12.611 6.565 -17.660 1.00 57.69 218 LEU A N 1
ATOM 1654 C CA . LEU A 1 218 ? 13.557 5.495 -17.991 1.00 57.69 218 LEU A CA 1
ATOM 1655 C C . LEU A 1 218 ? 14.597 5.955 -19.028 1.00 57.69 218 LEU A C 1
ATOM 1657 O O . LEU A 1 218 ? 15.756 5.548 -18.961 1.00 57.69 218 LEU A O 1
ATOM 1661 N N . ALA A 1 219 ? 14.206 6.834 -19.955 1.00 58.47 219 ALA A N 1
ATOM 1662 C CA . ALA A 1 219 ? 15.094 7.390 -20.976 1.00 58.47 219 ALA A CA 1
ATOM 1663 C C . ALA A 1 219 ? 16.309 8.140 -20.390 1.00 58.47 219 ALA A C 1
ATOM 1665 O O . ALA A 1 219 ? 17.367 8.178 -21.021 1.00 58.47 219 ALA A O 1
ATOM 1666 N N . ASP A 1 220 ? 16.184 8.671 -19.170 1.00 51.91 220 ASP A N 1
ATOM 1667 C CA . ASP A 1 220 ? 17.252 9.392 -18.474 1.00 51.91 220 ASP A CA 1
ATOM 1668 C C . ASP A 1 220 ? 18.095 8.492 -17.560 1.00 51.91 220 ASP A C 1
ATOM 1670 O O . ASP A 1 220 ? 19.119 8.918 -17.010 1.00 51.91 220 ASP A O 1
ATOM 1674 N N . ALA A 1 221 ? 17.719 7.218 -17.420 1.00 50.28 221 ALA A N 1
ATOM 1675 C CA . ALA A 1 221 ? 18.482 6.256 -16.649 1.00 50.28 221 ALA A CA 1
ATOM 1676 C C . ALA A 1 221 ? 19.788 5.890 -17.369 1.00 50.28 221 ALA A C 1
ATOM 1678 O O . ALA A 1 221 ? 19.807 5.390 -18.494 1.00 50.28 221 ALA A O 1
ATOM 1679 N N . LYS A 1 222 ? 20.922 6.105 -16.695 1.00 47.66 222 LYS A N 1
ATOM 1680 C CA . LYS A 1 222 ? 22.252 5.754 -17.212 1.00 47.66 222 LYS A CA 1
ATOM 1681 C C . LYS A 1 222 ? 22.774 4.493 -16.527 1.00 47.66 222 LYS A C 1
ATOM 1683 O O . LYS A 1 222 ? 22.699 4.346 -15.313 1.00 47.66 222 LYS A O 1
ATOM 1688 N N . LEU A 1 223 ? 23.352 3.582 -17.306 1.00 40.91 223 LEU A N 1
ATOM 1689 C CA . LEU A 1 223 ? 24.082 2.430 -16.777 1.00 40.91 223 LEU A CA 1
ATOM 1690 C C . LEU A 1 223 ? 25.496 2.874 -16.372 1.00 40.91 223 LEU A C 1
ATOM 1692 O O . LEU A 1 223 ? 26.281 3.279 -17.232 1.00 40.91 223 LEU A O 1
ATOM 1696 N N . GLU A 1 224 ? 25.848 2.770 -15.089 1.00 43.50 224 GLU A N 1
ATOM 1697 C CA . GLU A 1 224 ? 27.208 3.038 -14.611 1.00 43.50 224 GLU A CA 1
ATOM 1698 C C . GLU A 1 224 ? 27.901 1.731 -14.202 1.00 43.50 224 GLU A C 1
ATOM 1700 O O . GLU A 1 224 ? 27.405 0.954 -13.391 1.00 43.50 224 GLU A O 1
ATOM 1705 N N . LEU A 1 225 ? 29.080 1.485 -14.774 1.00 37.06 225 LEU A N 1
ATOM 1706 C CA . LEU A 1 225 ? 29.949 0.368 -14.409 1.00 37.06 225 LEU A CA 1
ATOM 1707 C C . LEU A 1 225 ? 30.956 0.850 -13.365 1.00 37.06 225 LEU A C 1
ATOM 1709 O O . LEU A 1 225 ? 32.018 1.371 -13.715 1.00 37.06 225 LEU A O 1
ATOM 1713 N N . THR A 1 226 ? 30.641 0.674 -12.085 1.00 42.12 226 THR A N 1
ATOM 1714 C CA . THR A 1 226 ? 31.546 1.092 -11.009 1.00 42.12 226 THR A CA 1
ATOM 1715 C C . THR A 1 226 ? 32.582 0.009 -10.722 1.00 42.12 226 THR A C 1
ATOM 1717 O O . THR A 1 226 ? 32.274 -1.164 -10.508 1.00 42.12 226 THR A O 1
ATOM 1720 N N . LYS A 1 227 ? 33.852 0.411 -10.708 1.00 38.00 227 LYS A N 1
ATOM 1721 C CA . LYS A 1 227 ? 34.968 -0.443 -10.303 1.00 38.00 227 LYS A CA 1
ATOM 1722 C C . LYS A 1 227 ? 34.955 -0.602 -8.778 1.00 38.00 227 LYS A C 1
ATOM 1724 O O . LYS A 1 227 ? 34.920 0.396 -8.064 1.00 38.00 227 LYS A O 1
ATOM 1729 N N . GLN A 1 228 ? 35.047 -1.837 -8.292 1.00 40.00 228 GLN A N 1
ATOM 1730 C CA . GLN A 1 228 ? 35.232 -2.116 -6.866 1.00 40.00 228 GLN A CA 1
ATOM 1731 C C . GLN A 1 228 ? 36.517 -1.409 -6.368 1.00 40.00 228 GLN A C 1
ATOM 1733 O O . GLN A 1 228 ? 37.543 -1.444 -7.056 1.00 40.00 228 GLN A O 1
ATOM 1738 N N . ASP A 1 229 ? 36.416 -0.721 -5.224 1.00 37.59 229 ASP A N 1
ATOM 1739 C CA . ASP A 1 229 ? 37.447 0.080 -4.522 1.00 37.59 229 ASP A CA 1
ATOM 1740 C C . ASP A 1 229 ? 37.640 1.564 -4.894 1.00 37.59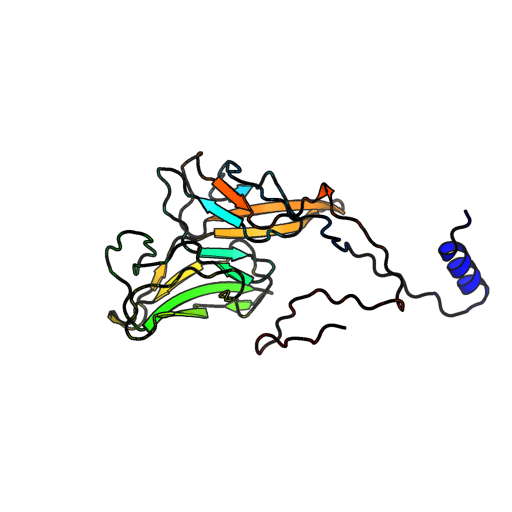 229 ASP A C 1
ATOM 1742 O O . ASP A 1 229 ? 38.653 2.160 -4.525 1.00 37.59 229 ASP A O 1
ATOM 1746 N N . THR A 1 230 ? 36.685 2.226 -5.551 1.00 40.62 230 THR A N 1
ATOM 1747 C CA . THR A 1 230 ? 36.699 3.703 -5.630 1.00 40.62 230 THR A CA 1
ATOM 1748 C C . THR A 1 230 ? 35.317 4.293 -5.370 1.00 40.62 230 THR A C 1
ATOM 1750 O O . THR A 1 230 ? 34.402 4.085 -6.160 1.00 40.62 230 THR A O 1
ATOM 1753 N N . SER A 1 231 ? 35.234 5.060 -4.275 1.00 36.41 231 SER A N 1
ATOM 1754 C CA . SER A 1 231 ? 34.117 5.886 -3.783 1.00 36.41 231 SER A CA 1
ATOM 1755 C C . SER A 1 231 ? 32.811 5.156 -3.446 1.00 36.41 231 SER A C 1
ATOM 1757 O O . SER A 1 231 ? 32.117 4.624 -4.308 1.00 36.41 231 SER A O 1
ATOM 1759 N N . PHE A 1 232 ? 32.458 5.210 -2.159 1.00 38.44 232 PHE A N 1
ATOM 1760 C CA . PHE A 1 232 ? 31.122 4.911 -1.667 1.00 38.44 232 PHE A CA 1
ATOM 1761 C C . PHE A 1 232 ? 30.140 5.958 -2.191 1.00 38.44 232 PHE A C 1
ATOM 1763 O O . PHE A 1 232 ? 30.353 7.155 -2.029 1.00 38.44 232 PHE A O 1
ATOM 1770 N N . ILE A 1 233 ? 29.045 5.488 -2.779 1.00 36.06 233 ILE A N 1
ATOM 1771 C CA . ILE A 1 233 ? 27.792 6.229 -2.845 1.00 36.06 233 ILE A CA 1
ATOM 1772 C C . ILE A 1 233 ? 26.754 5.277 -2.271 1.00 36.06 233 ILE A C 1
ATOM 1774 O O . ILE A 1 233 ? 26.397 4.280 -2.896 1.00 36.06 233 ILE A O 1
ATOM 1778 N N . THR A 1 234 ? 26.313 5.550 -1.052 1.00 34.72 234 THR A N 1
ATOM 1779 C CA . THR A 1 234 ? 25.156 4.885 -0.464 1.00 34.72 234 THR A CA 1
ATOM 1780 C C . THR A 1 234 ? 23.896 5.566 -0.969 1.00 34.72 234 THR A C 1
ATOM 1782 O O . THR A 1 234 ? 23.618 6.703 -0.604 1.00 34.72 234 THR A O 1
ATOM 1785 N N . TRP A 1 235 ? 23.105 4.838 -1.750 1.00 37.59 235 TRP A N 1
ATOM 1786 C CA . TRP A 1 235 ? 21.661 5.031 -1.775 1.00 37.59 235 TRP A CA 1
ATOM 1787 C C . TRP A 1 235 ? 21.023 3.694 -1.458 1.00 37.59 235 TRP A C 1
ATOM 1789 O O . TRP A 1 235 ? 21.198 2.733 -2.202 1.00 37.59 235 TRP A O 1
ATOM 1799 N N . ARG A 1 236 ? 20.334 3.650 -0.321 1.00 39.09 236 ARG A N 1
ATOM 1800 C CA . ARG A 1 236 ? 19.198 2.782 -0.014 1.00 39.09 236 ARG A CA 1
ATOM 1801 C C . ARG A 1 236 ? 18.666 3.250 1.332 1.00 39.09 236 ARG A C 1
ATOM 1803 O O . ARG A 1 236 ? 19.402 3.257 2.316 1.00 39.09 236 ARG A O 1
ATOM 1810 N N . ARG A 1 237 ? 17.394 3.644 1.363 1.00 37.31 237 ARG A N 1
ATOM 1811 C CA . ARG A 1 237 ? 16.598 3.657 2.591 1.00 37.31 237 ARG A CA 1
ATOM 1812 C C . ARG A 1 237 ? 16.496 2.196 3.048 1.00 37.31 237 ARG A C 1
ATOM 1814 O O . ARG A 1 237 ? 15.564 1.504 2.663 1.00 37.31 237 ARG A O 1
ATOM 1821 N N . TYR A 1 238 ? 17.512 1.690 3.742 1.00 35.97 238 TYR A N 1
ATOM 1822 C CA . TYR A 1 238 ? 17.467 0.359 4.342 1.00 35.97 238 TYR A CA 1
ATOM 1823 C C . TYR A 1 238 ? 16.486 0.419 5.516 1.00 35.97 238 TYR A C 1
ATOM 1825 O O . TYR A 1 238 ? 16.691 1.217 6.431 1.00 35.97 238 TYR A O 1
ATOM 1833 N N . SER A 1 239 ? 15.428 -0.392 5.484 1.00 33.56 239 SER A N 1
ATOM 1834 C CA . SER A 1 239 ? 14.751 -0.801 6.713 1.00 33.56 239 SER A CA 1
ATOM 1835 C C . SER A 1 239 ? 15.403 -2.092 7.198 1.00 33.56 239 SER A C 1
ATOM 1837 O O . SER A 1 239 ? 15.629 -3.030 6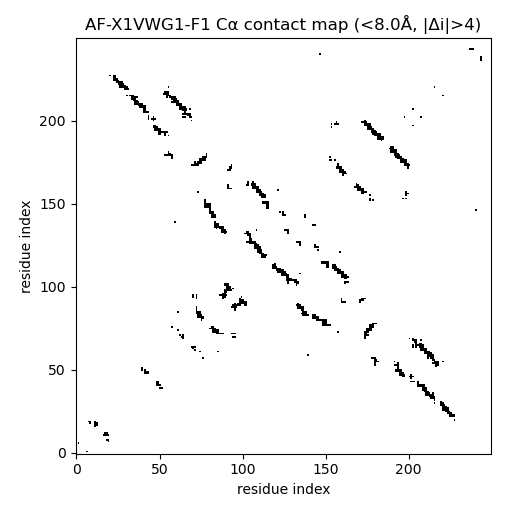.430 1.00 33.56 239 SER A O 1
ATOM 1839 N N . ASP A 1 240 ? 15.763 -2.121 8.472 1.00 32.53 240 ASP A N 1
ATOM 1840 C CA . ASP A 1 240 ? 15.908 -3.359 9.220 1.00 32.53 240 ASP A CA 1
ATOM 1841 C C . ASP A 1 240 ? 14.780 -3.450 10.263 1.00 32.53 240 ASP A C 1
ATOM 1843 O O . ASP A 1 240 ? 13.881 -2.605 10.309 1.00 32.53 240 ASP A O 1
ATOM 1847 N N . LEU A 1 241 ? 14.806 -4.523 11.059 1.00 30.12 241 LEU A N 1
ATOM 1848 C CA . LEU A 1 241 ? 13.731 -5.004 11.936 1.00 30.12 241 LEU A CA 1
ATOM 1849 C C . LEU A 1 241 ? 13.249 -3.998 13.015 1.00 30.12 241 LEU A C 1
ATOM 1851 O O . LEU A 1 241 ? 12.374 -4.352 13.801 1.00 30.12 241 LEU A O 1
ATOM 1855 N N . ALA A 1 242 ? 13.811 -2.785 13.099 1.00 33.44 242 ALA A N 1
ATOM 1856 C CA . ALA A 1 242 ? 13.524 -1.807 14.154 1.00 33.44 242 ALA A CA 1
ATOM 1857 C C . ALA A 1 242 ? 13.267 -0.361 13.673 1.00 33.44 242 ALA A C 1
ATOM 1859 O O . ALA A 1 242 ? 13.200 0.547 14.501 1.00 33.44 242 ALA A O 1
ATOM 1860 N N . GLY A 1 243 ? 13.079 -0.123 12.372 1.00 37.09 243 GLY A N 1
ATOM 1861 C CA . GLY A 1 243 ? 12.891 1.235 11.851 1.00 37.09 243 GLY A CA 1
ATOM 1862 C C . GLY A 1 243 ? 14.208 2.000 11.665 1.00 37.09 243 GLY A C 1
ATOM 1863 O O . GLY A 1 243 ? 15.273 1.598 12.124 1.00 37.09 243 GLY A O 1
ATOM 1864 N N . TYR A 1 244 ? 14.134 3.085 10.894 1.00 45.34 244 TYR A N 1
ATOM 1865 C CA . TYR A 1 244 ? 15.282 3.745 10.267 1.00 45.34 244 TYR A CA 1
ATOM 1866 C C . TYR A 1 244 ? 16.426 4.118 11.221 1.00 45.34 244 TYR A C 1
ATOM 1868 O O . TYR A 1 244 ? 16.229 4.827 12.208 1.00 45.34 244 TYR A O 1
ATOM 1876 N N . GLN A 1 245 ? 17.659 3.795 10.824 1.00 30.17 245 GLN A N 1
ATOM 1877 C CA . GLN A 1 245 ? 18.840 4.524 11.282 1.00 30.17 245 GLN A CA 1
ATOM 1878 C C . GLN A 1 245 ? 19.170 5.653 10.292 1.00 30.17 245 GLN A C 1
ATOM 1880 O O . GLN A 1 245 ? 19.499 5.369 9.136 1.00 30.17 245 GLN A O 1
ATOM 1885 N N . PRO A 1 246 ? 19.131 6.935 10.703 1.00 32.72 246 PRO A N 1
ATOM 1886 C CA . PRO A 1 246 ? 19.703 8.005 9.902 1.00 32.72 246 PRO A CA 1
ATOM 1887 C C . PRO A 1 246 ? 21.226 7.836 9.881 1.00 32.72 246 PRO A C 1
ATOM 1889 O O . PRO A 1 246 ? 21.902 8.017 10.894 1.00 32.72 246 PRO A O 1
ATOM 1892 N N . LEU A 1 247 ? 21.780 7.475 8.725 1.00 30.17 247 LEU A N 1
ATOM 1893 C CA . LEU A 1 247 ? 23.226 7.476 8.523 1.00 30.17 247 LEU A CA 1
ATOM 1894 C C . LEU A 1 247 ? 23.676 8.891 8.160 1.00 30.17 247 LEU A C 1
ATOM 1896 O O . LEU A 1 247 ? 23.151 9.506 7.231 1.00 30.17 247 LEU A O 1
ATOM 1900 N N . ALA A 1 248 ? 24.652 9.406 8.908 1.00 26.36 248 ALA A N 1
ATOM 1901 C CA . ALA A 1 248 ? 25.277 10.685 8.615 1.00 26.36 248 ALA A CA 1
ATOM 1902 C C . ALA A 1 248 ? 25.912 10.657 7.215 1.00 26.36 248 ALA A C 1
ATOM 1904 O O . ALA A 1 248 ? 26.681 9.752 6.888 1.00 26.36 248 ALA A O 1
ATOM 1905 N N . GLN A 1 249 ? 25.580 11.659 6.403 1.00 29.84 249 GLN A N 1
ATOM 1906 C CA . GLN A 1 249 ? 26.211 11.898 5.110 1.00 29.84 249 GLN A CA 1
ATOM 1907 C C . GLN A 1 249 ? 27.628 12.453 5.304 1.00 29.84 249 GLN A C 1
ATOM 1909 O O . GLN A 1 249 ? 27.845 13.343 6.128 1.00 29.84 249 GLN A O 1
ATOM 1914 N N . THR A 1 250 ? 28.567 11.962 4.496 1.00 29.50 250 THR A N 1
ATOM 1915 C CA . THR A 1 250 ? 29.818 12.657 4.156 1.00 29.50 250 THR A CA 1
ATOM 1916 C C . THR A 1 250 ? 29.858 12.899 2.666 1.00 29.50 250 THR A C 1
ATOM 1918 O O . THR A 1 250 ? 29.602 11.910 1.939 1.00 29.50 250 THR A O 1
#

Secondary structure (DSSP, 8-state):
---HHHHHHHHHHHTTPPPPPPPP-EE-------EEEEEEEP-EETTEEE-SS--SS-EEEEEE--TTSPP--EEEETTTTEEE-SS-B-BTT--SSS-SSB--TT-EEEEEEEETTEEEEEEEEEEPPTT--SBPPPPTTS-EE-SS-SPPTT--EEEEE-GGG-TT-EEE--EEEEEEEEEEPTTSPEEEEEEEEESSS----TT-EEEEEEE--GGG--EE-PPTTS----------TT----PPP-

Nearest PDB structures (foldseek):
  2q3x-assembly1_A  TM=3.043E-01  e=9.058E-02  Rattus norvegicus

Mean predicted aligned error: 13.15 Å

Solvent-accessible surface area (backbone atoms only — not comparable to full-atom values): 14484 Å² total; per-residue (Å²): 134,82,62,67,64,61,53,50,51,54,51,22,64,76,64,74,43,81,68,76,76,82,62,60,79,49,80,46,78,57,84,86,59,78,44,72,49,72,68,44,73,34,59,66,55,98,27,32,26,64,43,88,78,47,29,70,50,75,39,57,70,45,76,45,61,14,98,81,30,76,65,57,39,32,37,32,34,28,76,72,19,42,36,36,23,86,47,36,33,32,17,46,68,43,30,64,85,76,44,95,48,67,36,46,54,59,20,26,42,24,39,26,35,33,30,91,92,40,81,48,74,63,46,79,62,44,64,28,49,86,92,43,43,49,50,68,57,43,52,94,86,71,50,41,57,56,95,56,60,44,36,47,83,97,41,56,45,44,32,26,37,42,60,91,78,41,88,90,41,66,30,74,26,45,24,33,44,36,44,45,42,78,46,68,44,99,83,72,47,77,41,77,49,24,34,37,31,47,54,64,65,52,63,79,41,70,68,17,25,42,29,28,72,39,33,45,58,51,89,61,55,44,80,46,79,54,59,88,93,64,80,92,77,91,83,73,93,64,74,60,102,79,59,75,76,89,74,84,84,132